Protein AF-A0A060W303-F1 (afdb_monomer)

Sequence (217 aa):
MEYPEVENLHDFYTTEERYVHTQDQRGLYVVYDVALKDLEELEDTLILLGSHYIQRTTDLHSAWAQTDVDRVAVLLDLWTCEAAFLESKVQLLNCYIEAYQHVTGPEERFSLAQVITDIMHRRPRLHLDMGAEYFVQAYRAEMVCMQTHQQLIRAVLDNQIDRQRQYLHQVWRGGQGQEATPCDYGLPPNYVAKHLVSLGGGRQVVVLPMNYRLITV

pLDDT: mean 75.8, std 21.16, range [28.38, 96.12]

Mean predicted aligned error: 13.92 Å

Structure (mmCIF, N/CA/C/O backbone):
data_AF-A0A060W303-F1
#
_entry.id   AF-A0A060W303-F1
#
loop_
_atom_site.group_PDB
_atom_site.id
_atom_site.type_symbol
_atom_site.label_atom_id
_atom_site.label_alt_id
_atom_site.label_comp_id
_atom_site.label_asym_id
_atom_site.label_entity_id
_atom_site.label_seq_id
_atom_site.pdbx_PDB_ins_code
_atom_site.Cartn_x
_atom_site.Cartn_y
_atom_site.Cartn_z
_atom_site.occupancy
_atom_site.B_iso_or_equiv
_atom_site.auth_seq_id
_atom_site.auth_comp_id
_atom_site.auth_asym_id
_atom_site.auth_atom_id
_atom_site.pdbx_PDB_model_num
ATOM 1 N N . MET A 1 1 ? -16.966 35.252 23.939 1.00 42.66 1 MET A N 1
ATOM 2 C CA . MET A 1 1 ? -15.616 34.693 23.740 1.00 42.66 1 MET A CA 1
ATOM 3 C C . MET A 1 1 ? -15.765 33.588 22.718 1.00 42.66 1 MET A C 1
ATOM 5 O O . MET A 1 1 ? -16.004 32.448 23.085 1.00 42.66 1 MET A O 1
ATOM 9 N N . GLU A 1 2 ? -15.771 33.966 21.445 1.00 40.44 2 GLU A N 1
ATOM 10 C CA . GLU A 1 2 ? -15.567 33.021 20.349 1.00 40.44 2 GLU A CA 1
ATOM 11 C C . GLU A 1 2 ? -14.049 32.902 20.223 1.00 40.44 2 GLU A C 1
ATOM 13 O O . GLU A 1 2 ? -13.369 33.925 20.183 1.00 40.44 2 GLU A O 1
ATOM 18 N N . TYR A 1 3 ? -13.514 31.688 20.319 1.00 42.28 3 TYR A N 1
ATOM 19 C CA . TYR A 1 3 ? -12.079 31.431 20.248 1.00 42.28 3 TYR A CA 1
ATOM 20 C C . TYR A 1 3 ? -11.712 31.211 18.771 1.00 42.28 3 TYR A C 1
ATOM 22 O O . TYR A 1 3 ? -11.949 30.111 18.276 1.00 42.28 3 TYR A O 1
ATOM 30 N N . PRO A 1 4 ? -11.151 32.201 18.048 1.00 48.84 4 PRO A N 1
ATOM 31 C CA . PRO A 1 4 ? -10.713 32.008 16.659 1.00 48.84 4 PRO A CA 1
ATOM 32 C C . PRO A 1 4 ? -9.524 31.038 16.539 1.00 48.84 4 PRO A C 1
ATOM 34 O O . PRO A 1 4 ? -9.180 30.607 15.451 1.00 48.84 4 PRO A O 1
ATOM 37 N N . GLU A 1 5 ? -8.899 30.665 17.658 1.00 44.91 5 GLU A N 1
ATOM 38 C CA . GLU A 1 5 ? -7.779 29.716 17.709 1.00 44.91 5 GLU A CA 1
ATOM 39 C C . GLU A 1 5 ? -8.223 28.242 17.672 1.00 44.91 5 GLU A C 1
ATOM 41 O O . GLU A 1 5 ? -7.382 27.348 17.645 1.00 44.91 5 GLU A O 1
ATOM 46 N N . VAL A 1 6 ? -9.536 27.976 17.653 1.00 47.44 6 VAL A N 1
ATOM 47 C CA . VAL A 1 6 ? -10.104 26.635 17.426 1.00 47.44 6 VAL A CA 1
ATOM 48 C C . VAL A 1 6 ? -10.863 26.619 16.095 1.00 47.44 6 VAL A C 1
ATOM 50 O O . VAL A 1 6 ? -11.951 26.058 15.977 1.00 47.44 6 VAL A O 1
ATOM 53 N N . GLU A 1 7 ? -10.308 27.271 15.072 1.00 48.50 7 GLU A N 1
ATOM 54 C CA . GLU A 1 7 ? -10.623 26.882 13.701 1.00 48.50 7 GLU A CA 1
ATOM 55 C C . GLU A 1 7 ? -10.101 25.457 13.503 1.00 48.50 7 GLU A C 1
ATOM 57 O O . GLU A 1 7 ? -9.004 25.101 13.932 1.00 48.50 7 GLU A O 1
ATOM 62 N N . ASN A 1 8 ? -10.952 24.599 12.954 1.00 52.25 8 ASN A N 1
ATOM 63 C CA . ASN A 1 8 ? -10.674 23.187 12.765 1.00 52.25 8 ASN A CA 1
ATOM 64 C C . ASN A 1 8 ? -9.495 23.036 11.785 1.00 52.25 8 ASN A C 1
ATOM 66 O O . ASN A 1 8 ? -9.704 22.974 10.580 1.00 52.25 8 ASN A O 1
ATOM 70 N N . LEU A 1 9 ? -8.267 22.978 12.313 1.00 58.84 9 LEU A N 1
ATOM 71 C CA . LEU A 1 9 ? -6.992 22.753 11.605 1.00 58.84 9 LEU A CA 1
ATOM 72 C C . LEU A 1 9 ? -6.885 21.338 11.003 1.00 58.84 9 LEU A C 1
ATOM 74 O O . LEU A 1 9 ? -5.789 20.837 10.756 1.00 58.84 9 LEU A O 1
ATOM 78 N N . HIS A 1 10 ? -8.002 20.630 10.875 1.00 67.94 10 HIS A N 1
ATOM 79 C CA . HIS A 1 10 ? -8.022 19.268 10.381 1.00 67.94 10 HIS A CA 1
ATOM 80 C C . HIS A 1 10 ? -8.259 19.269 8.882 1.00 67.94 10 HIS A C 1
ATOM 82 O O . HIS A 1 10 ? -9.287 19.742 8.400 1.00 67.94 10 HIS A O 1
ATOM 88 N N . ASP A 1 11 ? -7.304 18.681 8.174 1.00 79.88 11 ASP A N 1
ATOM 89 C CA . ASP A 1 11 ? -7.438 18.377 6.763 1.00 79.88 11 ASP A CA 1
ATOM 90 C C . ASP A 1 11 ? -8.614 17.417 6.546 1.00 79.88 11 ASP A C 1
ATOM 92 O O . ASP A 1 11 ? -8.844 16.470 7.311 1.00 79.88 11 ASP A O 1
ATOM 96 N N . PHE A 1 12 ? -9.368 17.665 5.482 1.00 82.88 12 PHE A N 1
ATOM 97 C CA . PHE A 1 12 ? -10.488 16.835 5.075 1.00 82.88 12 PHE A CA 1
ATOM 98 C C . PHE A 1 12 ? -10.031 15.819 4.036 1.00 82.88 12 PHE A C 1
ATOM 100 O O . PHE A 1 12 ? -9.324 16.148 3.088 1.00 82.88 12 PHE A O 1
ATOM 107 N N . TYR A 1 13 ? -10.492 14.580 4.177 1.00 83.06 13 TYR A N 1
ATOM 108 C CA . TYR A 1 13 ? -10.205 13.516 3.224 1.00 83.06 13 TYR A CA 1
ATOM 109 C C . TYR A 1 13 ? -11.468 13.193 2.441 1.00 83.06 13 TYR A C 1
ATOM 111 O O . TYR A 1 13 ? -12.514 12.881 3.016 1.00 83.06 13 TYR A O 1
ATOM 119 N N . THR A 1 14 ? -11.365 13.257 1.121 1.00 83.88 14 THR A N 1
ATOM 120 C CA . THR A 1 14 ? -12.420 12.826 0.201 1.00 83.88 14 THR A CA 1
ATOM 121 C C . THR A 1 14 ? -11.920 11.628 -0.586 1.00 83.88 14 THR A C 1
ATOM 123 O O . THR A 1 14 ? -10.751 11.560 -0.956 1.00 83.88 14 THR A O 1
ATOM 126 N N . THR A 1 15 ? -12.784 10.638 -0.779 1.00 81.69 15 THR A N 1
ATOM 127 C CA . THR A 1 15 ? -12.434 9.416 -1.504 1.00 81.69 15 THR A CA 1
ATOM 128 C C . THR A 1 15 ? -13.194 9.409 -2.820 1.00 81.69 15 THR A C 1
ATOM 130 O O . THR A 1 15 ? -14.421 9.292 -2.822 1.00 81.69 15 THR A O 1
ATOM 133 N N . GLU A 1 16 ? -12.475 9.547 -3.930 1.00 81.38 16 GLU A N 1
ATOM 134 C CA . GLU A 1 16 ? -13.024 9.382 -5.276 1.00 81.38 16 GLU A CA 1
ATOM 135 C C . GLU A 1 16 ? -12.531 8.045 -5.833 1.00 81.38 16 GLU A C 1
ATOM 137 O O . GLU A 1 16 ? -11.343 7.849 -6.081 1.00 81.38 16 GLU A O 1
ATOM 142 N N . GLU A 1 17 ? -13.455 7.091 -5.978 1.00 78.88 17 GLU A N 1
ATOM 143 C CA . GLU A 1 17 ? -13.181 5.702 -6.375 1.00 78.88 17 GLU A CA 1
ATOM 144 C C . GLU A 1 17 ? -12.129 5.002 -5.493 1.00 78.88 17 GLU A C 1
ATOM 146 O O . GLU A 1 17 ? -12.478 4.401 -4.476 1.00 78.88 17 GLU A O 1
ATOM 151 N N . ARG A 1 18 ? -10.853 5.054 -5.900 1.00 71.75 18 ARG A N 1
ATOM 152 C CA . ARG A 1 18 ? -9.693 4.473 -5.202 1.00 71.75 18 ARG A CA 1
ATOM 153 C C . ARG A 1 18 ? -8.698 5.519 -4.697 1.00 71.75 18 ARG A C 1
ATOM 155 O O . ARG A 1 18 ? -7.762 5.156 -3.989 1.00 71.75 18 ARG A O 1
ATOM 162 N N . TYR A 1 19 ? -8.876 6.786 -5.055 1.00 77.31 19 TYR A N 1
ATOM 163 C CA . TYR A 1 19 ? -7.942 7.853 -4.725 1.00 77.31 19 TYR A CA 1
ATOM 164 C C . TYR A 1 19 ? -8.431 8.637 -3.513 1.00 77.31 19 TYR A C 1
ATOM 166 O O . TYR A 1 19 ? -9.616 8.946 -3.376 1.00 77.31 19 TYR A O 1
ATOM 174 N N . VAL A 1 20 ? -7.499 8.943 -2.613 1.00 83.88 20 VAL A N 1
ATOM 175 C CA . VAL A 1 20 ? -7.749 9.800 -1.456 1.00 83.88 20 VAL A CA 1
ATOM 176 C C . VAL A 1 20 ? -7.226 11.185 -1.788 1.00 83.88 20 VAL A C 1
ATOM 178 O O . VAL A 1 20 ? -6.040 11.358 -2.063 1.00 83.88 20 VAL A O 1
ATOM 181 N N . HIS A 1 21 ? -8.116 12.166 -1.751 1.00 86.94 21 HIS A N 1
ATOM 182 C CA . HIS A 1 21 ? -7.773 13.564 -1.915 1.00 86.94 21 HIS A CA 1
ATOM 183 C C . HIS A 1 21 ? -7.815 14.269 -0.567 1.00 86.94 21 HIS A C 1
ATOM 185 O O . HIS A 1 21 ? -8.847 14.273 0.112 1.00 86.94 21 HIS A O 1
ATOM 191 N N . THR A 1 22 ? -6.696 14.891 -0.214 1.00 87.62 22 THR A N 1
ATOM 192 C CA . THR A 1 22 ? -6.581 15.746 0.963 1.00 87.62 22 THR A CA 1
ATOM 193 C C . THR A 1 22 ? -6.967 17.171 0.588 1.00 87.62 22 THR A C 1
ATOM 195 O O . THR A 1 22 ? -6.475 17.722 -0.401 1.00 87.62 22 THR A O 1
ATOM 198 N N . GLN A 1 23 ? -7.862 17.758 1.371 1.00 89.56 23 GLN A N 1
ATOM 199 C CA . GLN A 1 23 ? -8.311 19.132 1.239 1.00 89.56 23 GLN A CA 1
ATOM 200 C C . GLN A 1 23 ? -7.965 19.914 2.504 1.00 89.56 23 GLN A C 1
ATOM 202 O O . GLN A 1 23 ? -8.238 19.460 3.612 1.00 89.56 23 GLN A O 1
ATOM 207 N N . ASP A 1 24 ? -7.416 21.111 2.325 1.00 84.38 24 ASP A N 1
ATOM 208 C CA . ASP A 1 24 ? -7.248 22.081 3.408 1.00 84.38 24 ASP A CA 1
ATOM 209 C C . ASP A 1 24 ? -8.624 22.557 3.921 1.00 84.38 24 ASP A C 1
ATOM 211 O O . ASP A 1 24 ? -9.655 22.379 3.264 1.00 84.38 24 ASP A O 1
ATOM 215 N N . GLN A 1 25 ? -8.650 23.258 5.052 1.00 81.50 25 GLN A N 1
ATOM 216 C CA . GLN A 1 25 ? -9.842 23.873 5.651 1.00 81.50 25 GLN A CA 1
ATOM 217 C C . GLN A 1 25 ? -10.628 24.787 4.689 1.00 81.50 25 GLN A C 1
ATOM 219 O O . GLN A 1 25 ? -11.816 25.047 4.878 1.00 81.50 25 GLN A O 1
ATOM 224 N N . ARG A 1 26 ? -9.971 25.276 3.630 1.00 82.44 26 ARG A N 1
ATOM 225 C CA . ARG A 1 26 ? -10.563 26.113 2.574 1.00 82.44 26 ARG A CA 1
ATOM 226 C C . ARG A 1 26 ? -11.157 25.310 1.409 1.00 82.44 26 ARG A C 1
ATOM 228 O O . ARG A 1 26 ? -11.647 25.918 0.458 1.00 82.44 26 ARG A O 1
ATOM 235 N N . GLY A 1 27 ? -11.082 23.979 1.451 1.00 81.56 27 GLY A N 1
ATOM 236 C CA . GLY A 1 27 ? -11.526 23.075 0.384 1.00 81.56 27 GLY A CA 1
ATOM 237 C C . GLY A 1 27 ? -10.574 22.997 -0.815 1.00 81.56 27 GLY A C 1
ATOM 238 O O . GLY A 1 27 ? -10.980 22.565 -1.891 1.00 81.56 27 GLY A O 1
ATOM 239 N N . LEU A 1 28 ? -9.323 23.449 -0.668 1.00 84.38 28 LEU A N 1
ATOM 240 C CA . LEU A 1 28 ? -8.301 23.354 -1.714 1.00 84.38 28 LEU A CA 1
ATOM 241 C C . LEU A 1 28 ? -7.578 22.014 -1.617 1.00 84.38 28 LEU A C 1
ATOM 243 O O . LEU A 1 28 ? -7.200 21.613 -0.523 1.00 84.38 28 LEU A O 1
ATOM 247 N N . TYR A 1 29 ? -7.334 21.362 -2.754 1.00 88.44 29 TYR A N 1
ATOM 248 C CA . TYR A 1 29 ? -6.539 20.137 -2.798 1.00 88.44 29 TYR A CA 1
ATOM 249 C C . TYR A 1 29 ? -5.071 20.425 -2.480 1.00 88.44 29 TYR A C 1
ATOM 251 O O . TYR A 1 29 ? -4.451 21.275 -3.125 1.00 88.44 29 TYR A O 1
ATOM 259 N N . VAL A 1 30 ? -4.523 19.704 -1.503 1.00 89.00 30 VAL A N 1
ATOM 260 C CA . VAL A 1 30 ? -3.136 19.851 -1.048 1.00 89.00 30 VAL A CA 1
ATOM 261 C C . VAL A 1 30 ? -2.433 18.499 -1.106 1.00 89.00 30 VAL A C 1
ATOM 263 O O . VAL A 1 30 ? -3.012 17.461 -0.794 1.00 89.00 30 VAL A O 1
ATOM 266 N N . VAL A 1 31 ? -1.164 18.525 -1.505 1.00 89.38 31 VAL A N 1
ATOM 267 C CA . VAL A 1 31 ? -0.240 17.393 -1.406 1.00 89.38 31 VAL A CA 1
ATOM 268 C C . VAL A 1 31 ? 0.891 17.815 -0.477 1.00 89.38 31 VAL A C 1
ATOM 270 O O . VAL A 1 31 ? 1.415 18.921 -0.609 1.00 89.38 31 VAL A O 1
ATOM 273 N N . TYR A 1 32 ? 1.255 16.950 0.468 1.00 89.88 32 TYR A N 1
ATOM 274 C CA . TYR A 1 32 ? 2.343 17.229 1.400 1.00 89.88 32 TYR A CA 1
ATOM 275 C C . TYR A 1 32 ? 3.697 17.207 0.687 1.00 89.88 32 TYR A C 1
ATOM 277 O O . TYR A 1 32 ? 3.962 16.337 -0.142 1.00 89.88 32 TYR A O 1
ATOM 285 N N . ASP A 1 33 ? 4.586 18.125 1.059 1.00 93.44 33 ASP A N 1
ATOM 286 C CA . ASP A 1 33 ? 5.950 18.188 0.528 1.00 93.44 33 ASP A CA 1
ATOM 287 C C . ASP A 1 33 ? 6.749 16.915 0.846 1.00 93.44 33 ASP A C 1
ATOM 289 O O . ASP A 1 33 ? 7.540 16.461 0.025 1.00 93.44 33 ASP A O 1
ATOM 293 N N . VAL A 1 34 ? 6.500 16.304 2.008 1.00 91.69 34 VAL A N 1
ATOM 294 C CA . VAL A 1 34 ? 7.081 15.008 2.392 1.00 91.69 34 VAL A CA 1
ATOM 295 C C . VAL A 1 34 ? 6.672 13.903 1.416 1.00 91.69 34 VAL A C 1
ATOM 297 O O . VAL A 1 34 ? 7.517 13.118 1.012 1.00 91.69 34 VAL A O 1
ATOM 300 N N . ALA A 1 35 ? 5.415 13.882 0.961 1.00 91.00 35 ALA A N 1
ATOM 301 C CA . ALA A 1 35 ? 4.954 12.878 0.002 1.00 91.00 35 ALA A CA 1
ATOM 302 C C . ALA A 1 35 ? 5.631 13.031 -1.372 1.00 91.00 35 ALA A C 1
ATOM 304 O O . ALA A 1 35 ? 5.856 12.037 -2.058 1.00 91.00 35 ALA A O 1
ATOM 305 N N . LEU A 1 36 ? 5.974 14.264 -1.764 1.00 93.50 36 LEU A N 1
ATOM 306 C CA . LEU A 1 36 ? 6.742 14.519 -2.984 1.00 93.50 36 LEU A CA 1
ATOM 307 C C . LEU A 1 36 ? 8.194 14.048 -2.840 1.00 93.50 36 LEU A C 1
ATOM 309 O O . LEU A 1 36 ? 8.697 13.382 -3.737 1.00 93.50 36 LEU A O 1
ATOM 313 N N . LYS A 1 37 ? 8.835 14.312 -1.695 1.00 95.50 37 LYS A N 1
ATOM 314 C CA . LYS A 1 37 ? 10.196 13.824 -1.405 1.00 95.50 37 LYS A CA 1
ATOM 315 C C . LYS A 1 37 ? 10.261 12.295 -1.392 1.00 95.50 37 LYS A C 1
ATOM 317 O O . LYS A 1 37 ? 11.142 11.717 -2.014 1.00 95.50 37 LYS A O 1
ATOM 322 N N . ASP A 1 38 ? 9.291 11.642 -0.755 1.00 92.38 38 ASP A N 1
ATOM 323 C CA . ASP A 1 38 ? 9.205 10.177 -0.724 1.00 92.38 38 ASP A CA 1
ATOM 324 C C . ASP A 1 38 ? 9.035 9.576 -2.132 1.00 92.38 38 ASP A C 1
ATOM 326 O O . ASP A 1 38 ? 9.507 8.467 -2.394 1.00 92.38 38 ASP A O 1
ATOM 330 N N . LEU A 1 39 ? 8.349 10.289 -3.036 1.00 93.94 39 LEU A N 1
ATOM 331 C CA . LEU A 1 39 ? 8.198 9.886 -4.434 1.00 93.94 39 LEU A CA 1
ATOM 332 C C . LEU A 1 39 ? 9.509 10.043 -5.214 1.00 93.94 39 LEU A C 1
ATOM 334 O O . LEU A 1 39 ? 9.855 9.138 -5.970 1.00 93.94 39 LEU A O 1
ATOM 338 N N . GLU A 1 40 ? 10.241 11.140 -5.008 1.00 95.94 40 GLU A N 1
ATOM 339 C CA . GLU A 1 40 ? 11.562 11.367 -5.615 1.00 95.94 40 GLU A CA 1
ATOM 340 C C . GLU A 1 40 ? 12.568 10.284 -5.179 1.00 95.94 40 GLU A C 1
ATOM 342 O O . GLU A 1 40 ? 13.214 9.655 -6.017 1.00 95.94 40 GLU A O 1
ATOM 347 N N . GLU A 1 41 ? 12.637 9.971 -3.880 1.00 94.75 41 GLU A N 1
ATOM 348 C CA . GLU A 1 41 ? 13.505 8.899 -3.363 1.00 94.75 41 GLU A CA 1
ATOM 349 C C . GLU A 1 41 ? 13.141 7.517 -3.937 1.00 94.75 41 GLU A C 1
ATOM 351 O O . GLU A 1 41 ? 14.009 6.671 -4.204 1.00 94.75 41 GLU A O 1
ATOM 356 N N . LEU A 1 42 ? 11.842 7.265 -4.123 1.00 93.12 42 LEU A N 1
ATOM 357 C CA . LEU A 1 42 ? 11.352 6.034 -4.732 1.00 93.12 42 LEU A CA 1
ATOM 358 C C . LEU A 1 42 ? 11.731 5.955 -6.214 1.00 93.12 42 LEU A C 1
ATOM 360 O O . LEU A 1 42 ? 12.174 4.896 -6.662 1.00 93.12 42 LEU A O 1
ATOM 364 N N . GLU A 1 43 ? 11.590 7.050 -6.958 1.00 95.25 43 GLU A N 1
ATOM 365 C CA . GLU A 1 43 ? 11.978 7.132 -8.366 1.00 95.25 43 GLU A CA 1
ATOM 366 C C . GLU A 1 43 ? 13.465 6.803 -8.548 1.00 95.25 43 GLU A C 1
ATOM 368 O O . GLU A 1 43 ? 13.797 5.905 -9.330 1.00 95.25 43 GLU A O 1
ATOM 373 N N . ASP A 1 44 ? 14.347 7.428 -7.764 1.00 94.94 44 ASP A N 1
ATOM 374 C CA . ASP A 1 44 ? 15.790 7.160 -7.798 1.00 94.94 44 ASP A CA 1
ATOM 375 C C . ASP A 1 44 ? 16.097 5.676 -7.543 1.00 94.94 44 ASP A C 1
ATOM 377 O O . ASP A 1 44 ? 16.898 5.044 -8.245 1.00 94.94 44 ASP A O 1
ATOM 381 N N . THR A 1 45 ? 15.407 5.082 -6.568 1.00 92.06 45 THR A N 1
ATOM 382 C CA . THR A 1 45 ? 15.565 3.663 -6.228 1.00 92.06 45 THR A CA 1
ATOM 383 C C . THR A 1 45 ? 15.114 2.751 -7.374 1.00 92.06 45 THR A C 1
ATOM 385 O O . THR A 1 45 ? 15.814 1.790 -7.718 1.00 92.06 45 THR A O 1
ATOM 388 N N . LEU A 1 46 ? 13.969 3.044 -7.998 1.00 92.19 46 LEU A N 1
ATOM 389 C CA . LEU A 1 46 ? 13.439 2.264 -9.121 1.00 92.19 46 LEU A CA 1
ATOM 390 C C . LEU A 1 46 ? 14.310 2.399 -10.375 1.00 92.19 46 LEU A C 1
ATOM 392 O O . LEU A 1 46 ? 14.500 1.411 -11.087 1.00 92.19 46 LEU A O 1
ATOM 396 N N . ILE A 1 47 ? 14.892 3.572 -10.632 1.00 93.12 47 ILE A N 1
ATOM 397 C CA . ILE A 1 47 ? 15.817 3.786 -11.755 1.00 93.12 47 ILE A CA 1
ATOM 398 C C . ILE A 1 47 ? 17.091 2.954 -11.576 1.00 93.12 47 ILE A C 1
ATOM 400 O O . ILE A 1 47 ? 17.542 2.299 -12.525 1.00 93.12 47 ILE A O 1
ATOM 404 N N . LEU A 1 48 ? 17.663 2.937 -10.368 1.00 92.06 48 LEU A N 1
ATOM 405 C CA . LEU A 1 48 ? 18.833 2.109 -10.055 1.00 92.06 48 LEU A CA 1
ATOM 406 C C . LEU A 1 48 ? 18.528 0.621 -10.241 1.00 92.06 48 LEU A C 1
ATOM 408 O O . LEU A 1 48 ? 19.302 -0.111 -10.865 1.00 92.06 48 LEU A O 1
ATOM 412 N N . LEU A 1 49 ? 17.368 0.185 -9.756 1.00 90.38 49 LEU A N 1
ATOM 413 C CA . LEU A 1 49 ? 16.901 -1.186 -9.899 1.00 90.38 49 LEU A CA 1
ATOM 414 C C . LEU A 1 49 ? 16.701 -1.565 -11.374 1.00 90.38 49 LEU A C 1
ATOM 416 O O . LEU A 1 49 ? 17.215 -2.589 -11.827 1.00 90.38 49 LEU A O 1
ATOM 420 N N . GLY A 1 50 ? 16.004 -0.724 -12.140 1.00 90.06 50 GLY A N 1
ATOM 421 C CA . GLY A 1 50 ? 15.788 -0.915 -13.572 1.00 90.06 50 GLY A CA 1
ATOM 422 C C . GLY A 1 50 ? 17.105 -1.004 -14.336 1.00 90.06 50 GLY A C 1
ATOM 423 O O . GLY A 1 50 ? 17.291 -1.925 -15.131 1.00 90.06 50 GLY A O 1
ATOM 424 N N . SER A 1 51 ? 18.057 -0.122 -14.027 1.00 90.06 51 SER A N 1
ATOM 425 C CA . SER A 1 51 ? 19.400 -0.131 -14.620 1.00 90.06 51 SER A CA 1
ATOM 426 C C . SER A 1 51 ? 20.141 -1.438 -14.334 1.00 90.06 51 SER A C 1
ATOM 428 O O . SER A 1 51 ? 20.694 -2.040 -15.255 1.00 90.06 51 SER A O 1
ATOM 430 N N . HIS A 1 52 ? 20.088 -1.928 -13.092 1.00 88.88 52 HIS A N 1
ATOM 431 C CA . HIS A 1 52 ? 20.685 -3.208 -12.710 1.00 88.88 52 HIS A CA 1
ATOM 432 C C . HIS A 1 52 ? 20.085 -4.385 -13.496 1.00 88.88 52 HIS A C 1
ATOM 434 O O . HIS A 1 52 ? 20.820 -5.220 -14.024 1.00 88.88 52 HIS A O 1
ATOM 440 N N . TYR A 1 53 ? 18.755 -4.453 -13.623 1.00 85.38 53 TYR A N 1
ATOM 441 C CA . TYR A 1 53 ? 18.104 -5.535 -14.370 1.00 85.38 53 TYR A CA 1
ATOM 442 C C . TYR A 1 53 ? 18.337 -5.444 -15.879 1.00 85.38 53 TYR A C 1
ATOM 444 O O . TYR A 1 53 ? 18.528 -6.481 -16.518 1.00 85.38 53 TYR A O 1
ATOM 452 N N . ILE A 1 54 ? 18.370 -4.237 -16.450 1.00 87.06 54 ILE A N 1
ATOM 453 C CA . ILE A 1 54 ? 18.728 -4.035 -17.859 1.00 87.06 54 ILE A CA 1
ATOM 454 C C . ILE A 1 54 ? 20.161 -4.515 -18.094 1.00 87.06 54 ILE A C 1
ATOM 456 O O . ILE A 1 54 ? 20.372 -5.330 -18.989 1.00 87.06 54 ILE A O 1
ATOM 460 N N . GLN A 1 55 ? 21.114 -4.093 -17.257 1.00 86.19 55 GLN A N 1
ATOM 461 C CA . GLN A 1 55 ? 22.519 -4.487 -17.375 1.00 86.19 55 GLN A CA 1
ATOM 462 C C . GLN A 1 55 ? 22.702 -6.005 -17.239 1.00 86.19 55 GLN A C 1
ATOM 464 O O . GLN A 1 55 ? 23.332 -6.638 -18.086 1.00 86.19 55 GLN A O 1
ATOM 469 N N . ARG A 1 56 ? 22.070 -6.618 -16.233 1.00 82.62 56 ARG A N 1
ATOM 470 C CA . ARG A 1 56 ? 22.080 -8.077 -16.047 1.00 82.62 56 ARG A CA 1
ATOM 471 C C . ARG A 1 56 ? 21.529 -8.809 -17.269 1.00 82.62 56 ARG A C 1
ATOM 473 O O . ARG A 1 56 ? 22.069 -9.834 -17.681 1.00 82.62 56 ARG A O 1
ATOM 480 N N . THR A 1 57 ? 20.452 -8.287 -17.852 1.00 77.25 57 THR A N 1
ATOM 481 C CA . THR A 1 57 ? 19.839 -8.872 -19.047 1.00 77.25 57 THR A CA 1
ATOM 482 C C . THR A 1 57 ? 20.777 -8.731 -20.241 1.00 77.25 57 THR A C 1
ATOM 484 O O . THR A 1 57 ? 21.006 -9.716 -20.938 1.00 77.25 57 THR A O 1
ATOM 487 N N . THR A 1 58 ? 21.393 -7.566 -20.448 1.00 77.62 58 THR A N 1
ATOM 488 C CA . THR A 1 58 ? 22.366 -7.380 -21.532 1.00 77.62 58 THR A CA 1
ATOM 489 C C . THR A 1 58 ? 23.597 -8.269 -21.373 1.00 77.62 58 THR A C 1
ATOM 491 O O . THR A 1 58 ? 24.047 -8.826 -22.370 1.00 77.62 58 THR A O 1
ATOM 494 N N . ASP A 1 59 ? 24.100 -8.477 -20.153 1.00 73.94 59 ASP A N 1
ATOM 495 C CA . ASP A 1 59 ? 25.263 -9.337 -19.898 1.00 73.94 59 ASP A CA 1
ATOM 496 C C . ASP A 1 59 ? 24.956 -10.802 -20.248 1.00 73.94 59 ASP A C 1
ATOM 498 O O . ASP A 1 59 ? 25.728 -11.442 -20.966 1.00 73.94 59 ASP A O 1
ATOM 502 N N . LEU A 1 60 ? 23.787 -11.311 -19.840 1.00 69.25 60 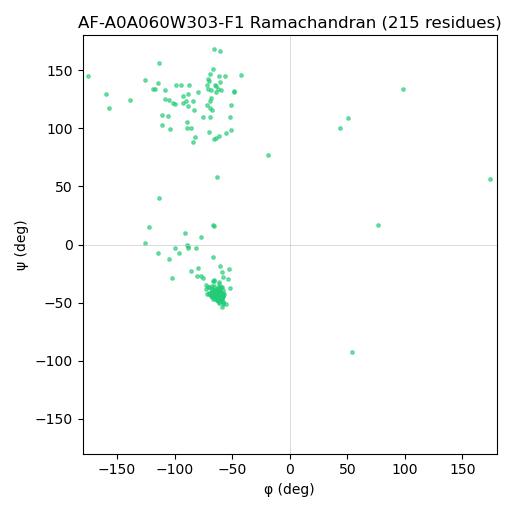LEU A N 1
ATOM 503 C CA . LEU A 1 60 ? 23.317 -12.653 -20.210 1.00 69.25 60 LEU A CA 1
ATOM 504 C C . LEU A 1 60 ? 23.114 -12.806 -21.727 1.00 69.25 60 LEU A C 1
ATOM 506 O O . LEU A 1 60 ? 23.506 -13.820 -22.301 1.00 69.25 60 LEU A O 1
ATOM 510 N N . HIS A 1 61 ? 22.538 -11.800 -22.391 1.00 64.50 61 HIS A N 1
ATOM 511 C CA . HIS A 1 61 ? 22.272 -11.853 -23.834 1.00 64.50 61 HIS A CA 1
ATOM 512 C C . HIS A 1 61 ? 23.531 -11.623 -24.679 1.00 64.50 61 HIS A C 1
ATOM 514 O O . HIS A 1 61 ? 23.646 -12.185 -25.766 1.00 64.50 61 HIS A O 1
ATOM 520 N N . SER A 1 62 ? 24.529 -10.890 -24.176 1.00 59.38 62 SER A N 1
ATOM 521 C CA . SER A 1 62 ? 25.837 -10.761 -24.836 1.00 59.38 62 SER A CA 1
ATOM 522 C C . SER A 1 62 ? 26.514 -12.123 -25.049 1.00 59.38 62 SER A C 1
ATOM 524 O O . SER A 1 62 ? 27.225 -12.306 -26.037 1.00 59.38 62 SER A O 1
ATOM 526 N N . ALA A 1 63 ? 26.222 -13.106 -24.187 1.00 60.78 63 ALA A N 1
ATOM 527 C CA . ALA A 1 63 ? 26.690 -14.478 -24.335 1.00 60.78 63 ALA A CA 1
ATOM 528 C C . ALA A 1 63 ? 25.933 -15.270 -25.422 1.00 60.78 63 ALA A C 1
ATOM 530 O O . ALA A 1 63 ? 26.515 -16.180 -26.012 1.00 60.78 63 ALA A O 1
ATOM 531 N N . TRP A 1 64 ? 24.661 -14.945 -25.701 1.00 54.44 64 TRP A N 1
ATOM 532 C CA . TRP A 1 64 ? 23.743 -15.754 -26.529 1.00 54.44 64 TRP A CA 1
ATOM 533 C C . TRP A 1 64 ? 23.151 -15.037 -27.763 1.00 54.44 64 TRP A C 1
ATOM 535 O O . TRP A 1 64 ? 22.259 -15.590 -28.399 1.00 54.44 64 TRP A O 1
ATOM 545 N N . ALA A 1 65 ? 23.736 -13.898 -28.162 1.00 53.34 65 ALA A N 1
ATOM 546 C CA . ALA A 1 65 ? 23.367 -12.978 -29.254 1.00 53.34 65 ALA A CA 1
ATOM 547 C C . ALA A 1 65 ? 22.560 -11.746 -28.798 1.00 53.34 65 ALA A C 1
ATOM 549 O O . ALA A 1 65 ? 21.598 -11.840 -28.041 1.00 53.34 65 ALA A O 1
ATOM 550 N N . GLN A 1 66 ? 22.977 -10.572 -29.293 1.00 56.69 66 GLN A N 1
ATOM 551 C CA . GLN A 1 66 ? 22.420 -9.251 -28.980 1.00 56.69 66 GLN A CA 1
ATOM 552 C C . GLN A 1 66 ? 20.945 -9.135 -29.394 1.00 56.69 66 GLN A C 1
ATOM 554 O O . GLN A 1 66 ? 20.631 -8.743 -30.516 1.00 56.69 66 GLN A O 1
ATOM 559 N N . THR A 1 67 ? 20.032 -9.416 -28.473 1.00 60.69 67 THR A N 1
ATOM 560 C CA . THR A 1 67 ? 18.676 -8.860 -28.507 1.00 60.69 67 THR A CA 1
ATOM 561 C C . THR A 1 67 ? 18.655 -7.590 -27.669 1.00 60.69 67 THR A C 1
ATOM 563 O O . THR A 1 67 ? 19.110 -7.595 -26.525 1.00 60.69 67 THR A O 1
ATOM 566 N N . ASP A 1 68 ? 18.158 -6.500 -28.249 1.00 72.00 68 ASP A N 1
ATOM 567 C CA . ASP A 1 68 ? 17.976 -5.241 -27.530 1.00 72.00 68 ASP A CA 1
ATOM 568 C C . ASP A 1 68 ? 16.920 -5.419 -26.426 1.00 72.00 68 ASP A C 1
ATOM 570 O O . ASP A 1 68 ? 15.901 -6.084 -26.631 1.00 72.00 68 ASP A O 1
ATOM 574 N N . VAL A 1 69 ? 17.186 -4.872 -25.241 1.00 79.81 69 VAL A N 1
ATOM 575 C CA . VAL A 1 69 ? 16.288 -4.979 -24.083 1.00 79.81 69 VAL A CA 1
ATOM 576 C C . VAL A 1 69 ? 15.334 -3.794 -24.113 1.00 79.81 69 VAL A C 1
ATOM 578 O O . VAL A 1 69 ? 15.778 -2.646 -24.080 1.00 79.81 69 VAL A O 1
ATOM 581 N N . ASP A 1 70 ? 14.027 -4.058 -24.119 1.00 87.88 70 ASP A N 1
ATOM 582 C CA . ASP A 1 70 ? 13.016 -3.003 -24.049 1.00 87.88 70 ASP A CA 1
ATOM 583 C C . ASP A 1 70 ? 13.011 -2.350 -22.659 1.00 87.88 70 ASP A C 1
ATOM 585 O O . ASP A 1 70 ? 12.409 -2.830 -21.697 1.00 87.88 70 ASP A O 1
ATOM 589 N N . ARG A 1 71 ? 13.712 -1.223 -22.558 1.00 89.38 71 ARG A N 1
ATOM 590 C CA . ARG A 1 71 ? 13.857 -0.457 -21.315 1.00 89.38 71 ARG A CA 1
ATOM 591 C C . ARG A 1 71 ? 12.533 0.144 -20.853 1.00 89.38 71 ARG A C 1
ATOM 593 O O . ARG A 1 71 ? 12.331 0.293 -19.651 1.00 89.38 71 ARG A O 1
ATOM 600 N N . VAL A 1 72 ? 11.646 0.490 -21.789 1.00 89.69 72 VAL A N 1
ATOM 601 C CA . VAL A 1 72 ? 10.339 1.076 -21.469 1.00 89.69 72 VAL A CA 1
ATOM 602 C C . VAL A 1 72 ? 9.453 0.016 -20.831 1.00 89.69 72 VAL A C 1
ATOM 604 O O . VAL A 1 72 ? 8.815 0.300 -19.820 1.00 89.69 72 VAL A O 1
ATOM 607 N N . ALA A 1 73 ? 9.479 -1.214 -21.352 1.00 90.75 73 ALA A N 1
ATOM 608 C CA . ALA A 1 73 ? 8.769 -2.337 -20.748 1.00 90.75 73 ALA A CA 1
ATOM 609 C C . ALA A 1 73 ? 9.261 -2.632 -19.320 1.00 90.75 73 ALA A C 1
ATOM 611 O O . ALA A 1 73 ? 8.446 -2.752 -18.411 1.00 90.75 73 ALA A O 1
ATOM 612 N N . VAL A 1 74 ? 10.582 -2.657 -19.092 1.00 91.06 74 VAL A N 1
ATOM 613 C CA . VAL A 1 74 ? 11.148 -2.885 -17.746 1.00 91.06 74 VAL A CA 1
ATOM 614 C C . VAL A 1 74 ? 10.702 -1.807 -16.753 1.00 91.06 74 VAL A C 1
ATOM 616 O O . VAL A 1 74 ? 10.313 -2.123 -15.630 1.00 91.06 74 VAL A O 1
ATOM 619 N N . LEU A 1 75 ? 10.747 -0.533 -17.154 1.00 92.12 75 LEU A N 1
ATOM 620 C CA . LEU A 1 75 ? 10.300 0.573 -16.303 1.00 92.12 75 LEU A CA 1
ATOM 621 C C . LEU A 1 75 ? 8.792 0.512 -16.034 1.00 92.12 75 LEU A C 1
ATOM 623 O O . LEU A 1 75 ? 8.365 0.744 -14.904 1.0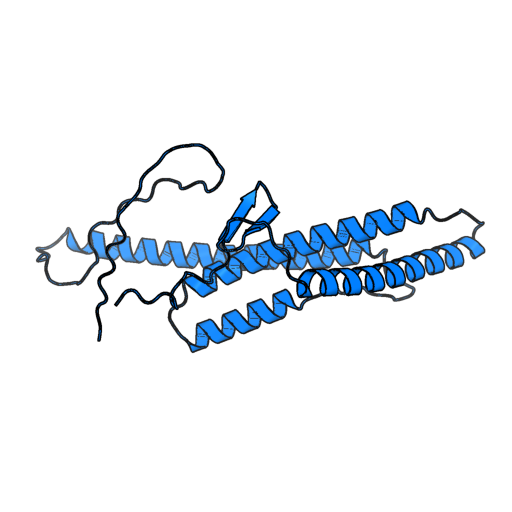0 92.12 75 LEU A O 1
ATOM 627 N N . LEU A 1 76 ? 7.988 0.179 -17.045 1.00 93.44 76 LEU A N 1
ATOM 628 C CA . LEU A 1 76 ? 6.545 0.020 -16.889 1.00 93.44 76 LEU A CA 1
ATOM 629 C C . LEU A 1 76 ? 6.209 -1.107 -15.905 1.00 93.44 76 LEU A C 1
ATOM 631 O O . LEU A 1 76 ? 5.360 -0.917 -15.032 1.00 93.44 76 LEU A O 1
ATOM 635 N N . ASP A 1 77 ? 6.889 -2.247 -16.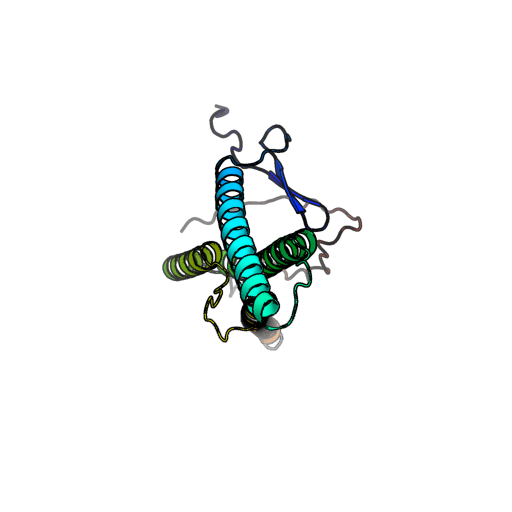011 1.00 93.25 77 ASP A N 1
ATOM 636 C CA . ASP A 1 77 ? 6.715 -3.376 -15.097 1.00 93.25 77 ASP A CA 1
ATOM 637 C C . ASP A 1 77 ? 7.076 -2.988 -13.657 1.00 93.25 77 ASP A C 1
ATOM 639 O O . ASP A 1 77 ? 6.332 -3.315 -12.732 1.00 93.25 77 ASP A O 1
ATOM 643 N N . LEU A 1 78 ? 8.170 -2.240 -13.460 1.00 93.50 78 LEU A N 1
ATOM 644 C CA . LEU A 1 78 ? 8.576 -1.735 -12.144 1.00 93.50 78 LEU A CA 1
ATOM 645 C C . LEU A 1 78 ? 7.505 -0.847 -11.509 1.00 93.50 78 LEU A C 1
ATOM 647 O O . LEU A 1 78 ? 7.062 -1.127 -10.395 1.00 93.50 78 LEU A O 1
ATOM 651 N N . TRP A 1 79 ? 7.050 0.181 -12.227 1.00 95.19 79 TRP A N 1
ATOM 652 C CA . TRP A 1 79 ? 6.017 1.091 -11.726 1.00 95.19 79 TRP A CA 1
ATOM 653 C C . TRP A 1 79 ? 4.689 0.377 -11.473 1.00 95.19 79 TRP A C 1
ATOM 655 O O . TRP A 1 79 ? 4.024 0.641 -10.471 1.00 95.19 79 TRP A O 1
ATOM 665 N N . THR A 1 80 ? 4.317 -0.567 -12.339 1.00 95.00 80 THR A N 1
ATOM 666 C CA . THR A 1 80 ? 3.097 -1.368 -12.170 1.00 95.00 80 THR A CA 1
ATOM 667 C C . THR A 1 80 ? 3.179 -2.243 -10.919 1.00 95.00 80 THR A C 1
ATOM 669 O O . THR A 1 80 ? 2.224 -2.309 -10.141 1.00 95.00 80 THR A O 1
ATOM 672 N N . CYS A 1 81 ? 4.323 -2.895 -10.692 1.00 94.44 81 CYS A N 1
ATOM 673 C CA . CYS A 1 81 ? 4.567 -3.690 -9.492 1.00 94.44 81 CYS A CA 1
ATOM 674 C C . CYS A 1 81 ? 4.557 -2.839 -8.218 1.00 94.44 81 CYS A C 1
ATOM 676 O O . CYS A 1 81 ? 3.930 -3.238 -7.234 1.00 94.44 81 CYS A O 1
ATOM 678 N N . GLU A 1 82 ? 5.203 -1.673 -8.235 1.00 94.50 82 GLU A N 1
ATOM 679 C CA . GLU A 1 82 ? 5.256 -0.777 -7.078 1.00 94.50 82 GLU A CA 1
ATOM 680 C C . GLU A 1 82 ? 3.865 -0.229 -6.728 1.00 94.50 82 GLU A C 1
ATOM 682 O O . GLU A 1 82 ? 3.453 -0.279 -5.568 1.00 94.50 82 GLU A O 1
ATOM 687 N N . ALA A 1 83 ? 3.083 0.196 -7.725 1.00 93.62 83 ALA A N 1
ATOM 688 C CA . ALA A 1 83 ? 1.709 0.649 -7.515 1.00 93.62 83 ALA A CA 1
ATOM 689 C C . ALA A 1 83 ? 0.823 -0.453 -6.900 1.00 93.62 83 ALA A C 1
ATOM 691 O O . ALA A 1 83 ? 0.108 -0.206 -5.925 1.00 93.62 83 ALA A O 1
ATOM 692 N N . ALA A 1 84 ? 0.906 -1.685 -7.415 1.00 93.94 84 ALA A N 1
ATOM 693 C CA . ALA A 1 84 ? 0.146 -2.823 -6.889 1.00 93.94 84 ALA A CA 1
ATOM 694 C C . ALA A 1 84 ? 0.570 -3.214 -5.456 1.00 93.94 84 ALA A C 1
ATOM 696 O O . ALA A 1 84 ? -0.265 -3.596 -4.623 1.00 93.94 84 ALA A O 1
ATOM 697 N N . PHE A 1 85 ? 1.864 -3.092 -5.146 1.00 94.50 85 PHE A N 1
ATOM 698 C CA . PHE A 1 85 ? 2.392 -3.299 -3.800 1.00 94.50 85 PHE A CA 1
ATOM 699 C C . PHE A 1 85 ? 1.854 -2.251 -2.820 1.00 94.50 85 PHE A C 1
ATOM 701 O O . PHE A 1 85 ? 1.366 -2.613 -1.745 1.00 94.50 85 PHE A O 1
ATOM 708 N N . LEU A 1 86 ? 1.882 -0.969 -3.198 1.00 93.00 86 LEU A N 1
ATOM 709 C CA . LEU A 1 86 ? 1.343 0.118 -2.379 1.00 93.00 86 LEU A CA 1
ATOM 710 C C . LEU A 1 86 ? -0.163 -0.040 -2.145 1.00 93.00 86 LEU A C 1
ATOM 712 O O . LEU A 1 86 ? -0.619 0.137 -1.016 1.00 93.00 86 LEU A O 1
ATOM 716 N N . GLU A 1 87 ? -0.928 -0.458 -3.156 1.00 91.56 87 GLU A N 1
ATOM 717 C CA . GLU A 1 87 ? -2.358 -0.747 -2.995 1.00 91.56 87 GLU A CA 1
ATOM 718 C C . GLU A 1 87 ? -2.596 -1.871 -1.971 1.00 91.56 87 GLU A C 1
ATOM 720 O O . GLU A 1 87 ? -3.396 -1.717 -1.044 1.00 91.56 87 GLU A O 1
ATOM 725 N N . SER A 1 88 ? -1.850 -2.976 -2.071 1.00 92.69 88 SER A N 1
ATOM 726 C CA . SER A 1 88 ? -1.938 -4.089 -1.110 1.00 92.69 88 SER A CA 1
ATOM 727 C C . SER A 1 88 ? -1.541 -3.658 0.310 1.00 92.69 88 SER A C 1
ATOM 729 O O . SER A 1 88 ? -2.156 -4.072 1.297 1.00 92.69 88 SER A O 1
ATOM 731 N N . LYS A 1 89 ? -0.542 -2.779 0.430 1.00 93.69 89 LYS A N 1
ATOM 732 C CA . LYS A 1 89 ? -0.088 -2.212 1.704 1.00 93.69 89 LYS A CA 1
ATOM 733 C C . LYS A 1 89 ? -1.146 -1.310 2.343 1.00 93.69 89 LYS A C 1
ATOM 735 O O . LYS A 1 89 ? -1.411 -1.456 3.535 1.00 93.69 89 LYS A O 1
ATOM 740 N N . VAL A 1 90 ? -1.798 -0.441 1.567 1.00 91.75 90 VAL A N 1
ATOM 741 C CA . VAL A 1 90 ? -2.921 0.392 2.042 1.00 91.75 90 VAL A CA 1
ATOM 742 C C . VAL A 1 90 ? -4.074 -0.484 2.535 1.00 91.75 90 VAL A C 1
ATOM 744 O O . VAL A 1 90 ? -4.632 -0.235 3.603 1.00 91.75 90 VAL A O 1
ATOM 747 N N . GLN A 1 91 ? -4.398 -1.559 1.815 1.00 91.12 91 GLN A N 1
ATOM 748 C CA . GLN A 1 91 ? -5.449 -2.492 2.225 1.00 91.12 91 GLN A CA 1
ATOM 749 C C . GLN A 1 91 ? -5.160 -3.183 3.567 1.00 91.12 91 GLN A C 1
ATOM 751 O O . GLN A 1 91 ? -6.082 -3.360 4.368 1.00 91.12 91 GLN A O 1
ATOM 756 N N . LEU A 1 92 ? -3.902 -3.554 3.829 1.00 93.75 92 LEU A N 1
ATOM 757 C CA . LEU A 1 92 ? -3.475 -4.096 5.121 1.00 93.75 92 LEU A CA 1
ATOM 758 C C . LEU A 1 92 ? -3.532 -3.031 6.226 1.00 93.75 92 LEU A C 1
ATOM 760 O O . LEU A 1 92 ? -4.043 -3.303 7.313 1.00 93.75 92 LEU A O 1
ATOM 764 N N . LEU A 1 93 ? -3.048 -1.818 5.944 1.00 93.88 93 LEU A N 1
ATOM 765 C CA . LEU A 1 93 ? -3.071 -0.699 6.891 1.00 93.88 93 LEU A CA 1
ATOM 766 C C . LEU A 1 93 ? -4.492 -0.345 7.326 1.00 93.88 93 LEU A C 1
ATOM 768 O O . LEU A 1 93 ? -4.724 -0.154 8.516 1.00 93.88 93 LEU A O 1
ATOM 772 N N . ASN A 1 94 ? -5.453 -0.342 6.402 1.00 90.88 94 ASN A N 1
ATOM 773 C CA . ASN A 1 94 ? -6.853 -0.063 6.721 1.00 90.88 94 ASN A CA 1
ATOM 774 C C . ASN A 1 94 ? -7.418 -1.031 7.777 1.00 90.88 94 ASN A C 1
ATOM 776 O O . ASN A 1 94 ? -8.119 -0.590 8.683 1.00 90.88 94 ASN A O 1
ATOM 780 N N . CYS A 1 95 ? -7.061 -2.321 7.726 1.00 91.38 95 CYS A N 1
ATOM 781 C CA . CYS A 1 95 ? -7.466 -3.294 8.750 1.00 91.38 95 CYS A CA 1
ATOM 782 C C . CYS A 1 95 ? -6.856 -2.988 10.126 1.00 91.38 95 CYS A C 1
ATOM 784 O O . CYS A 1 95 ? -7.520 -3.132 11.151 1.00 91.38 95 CYS A O 1
ATOM 786 N N . TYR A 1 96 ? -5.596 -2.553 10.167 1.00 93.50 96 TYR A N 1
ATOM 787 C CA . TYR A 1 96 ? -4.950 -2.181 11.425 1.00 93.50 96 TYR A CA 1
ATOM 788 C C . TYR A 1 96 ? -5.461 -0.855 11.990 1.00 93.50 96 TYR A C 1
ATOM 790 O O . TYR A 1 96 ? -5.579 -0.730 13.206 1.00 93.50 96 TYR A O 1
ATOM 798 N N . ILE A 1 97 ? -5.795 0.115 11.137 1.00 91.19 97 ILE A N 1
ATOM 799 C CA . ILE A 1 97 ? -6.414 1.379 11.557 1.00 91.19 97 ILE A CA 1
ATOM 800 C C . ILE A 1 97 ? -7.801 1.117 12.150 1.00 91.19 97 ILE A C 1
ATOM 802 O O . ILE A 1 97 ? -8.124 1.669 13.201 1.00 91.19 97 ILE A O 1
ATOM 806 N N . GLU A 1 98 ? -8.594 0.237 11.534 1.00 89.88 98 GLU A N 1
ATOM 807 C CA . GLU A 1 98 ? -9.876 -0.211 12.089 1.00 89.88 98 GLU A CA 1
ATOM 808 C C . GLU A 1 98 ? -9.681 -0.841 13.477 1.00 89.88 98 GLU A C 1
ATOM 810 O O . GLU A 1 98 ? -10.307 -0.417 14.450 1.00 89.88 98 GLU A O 1
ATOM 815 N N . ALA A 1 99 ? -8.732 -1.774 13.615 1.00 89.75 99 ALA A N 1
ATOM 816 C CA . ALA A 1 99 ? -8.397 -2.365 14.911 1.00 89.75 99 ALA A CA 1
ATOM 817 C C . ALA A 1 99 ? -7.969 -1.304 15.944 1.00 89.75 99 ALA A C 1
ATOM 819 O O . ALA A 1 99 ? -8.436 -1.319 17.083 1.00 89.75 99 ALA A O 1
ATOM 820 N N . TYR A 1 100 ? -7.127 -0.348 15.546 1.00 90.88 100 TYR A N 1
ATOM 821 C CA . TYR A 1 100 ? -6.636 0.730 16.406 1.00 90.88 100 TYR A CA 1
ATOM 822 C C . TYR A 1 100 ? -7.769 1.608 16.954 1.00 90.88 100 TYR A C 1
ATOM 824 O O . TYR A 1 100 ? -7.758 1.971 18.133 1.00 90.88 100 TYR A O 1
ATOM 832 N N . GLN A 1 101 ? -8.775 1.909 16.128 1.00 88.31 101 GLN A N 1
ATOM 833 C CA . GLN A 1 101 ? -9.951 2.681 16.539 1.00 88.31 101 GLN A CA 1
ATOM 834 C C . GLN A 1 101 ? -10.81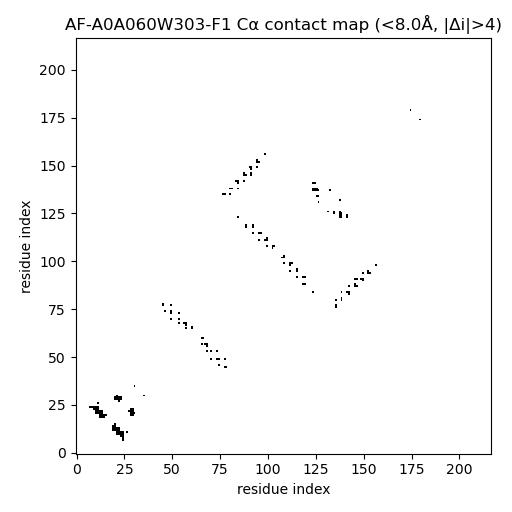4 1.936 17.571 1.00 88.31 101 GLN A C 1
ATOM 836 O O . GLN A 1 101 ? -11.444 2.576 18.415 1.00 88.31 101 GLN A O 1
ATOM 841 N N . HIS A 1 102 ? -10.832 0.600 17.529 1.00 85.12 102 HIS A N 1
ATOM 842 C CA . HIS A 1 102 ? -11.638 -0.236 18.424 1.00 85.12 102 HIS A CA 1
ATOM 843 C C . HIS A 1 102 ? -10.974 -0.569 19.763 1.00 85.12 102 HIS A C 1
ATOM 845 O O . HIS A 1 102 ? -11.676 -0.875 20.728 1.00 85.12 102 HIS A O 1
ATOM 851 N N . VAL A 1 103 ? -9.646 -0.507 19.852 1.00 88.81 103 VAL A N 1
ATOM 852 C CA . VAL A 1 103 ? -8.936 -0.740 21.114 1.00 88.81 103 VAL A CA 1
ATOM 853 C C . VAL A 1 103 ? -9.147 0.437 22.068 1.00 88.81 103 VAL A C 1
ATOM 855 O O . VAL A 1 103 ? -9.059 1.593 21.660 1.00 88.81 103 VAL A O 1
ATOM 858 N N . THR A 1 104 ? -9.384 0.152 23.351 1.00 88.06 104 THR A N 1
ATOM 859 C CA . THR A 1 104 ? -9.546 1.168 24.413 1.00 88.06 104 THR A CA 1
ATOM 860 C C . THR A 1 104 ? -8.287 1.313 25.276 1.00 88.06 104 THR A C 1
ATOM 862 O O . THR A 1 104 ? -8.023 2.396 25.796 1.00 88.06 104 THR A O 1
ATOM 865 N N . GLY A 1 105 ? -7.495 0.243 25.423 1.00 92.44 105 GLY A N 1
ATOM 866 C CA . GLY A 1 105 ? -6.290 0.221 26.253 1.00 92.44 105 GLY A CA 1
ATOM 867 C C . GLY A 1 105 ? -5.136 1.041 25.653 1.00 92.44 105 GLY A C 1
ATOM 868 O O . GLY A 1 105 ? -4.846 0.895 24.464 1.00 92.44 105 GLY A O 1
ATOM 869 N N . PRO A 1 106 ? -4.442 1.888 26.436 1.00 91.56 106 PRO A N 1
ATOM 870 C CA . PRO A 1 106 ? -3.360 2.726 25.915 1.00 91.56 106 PRO A CA 1
ATOM 871 C C . PRO A 1 106 ? -2.127 1.920 25.470 1.00 91.56 106 PRO A C 1
ATOM 873 O O . PRO A 1 106 ? -1.540 2.234 24.438 1.00 91.56 106 PRO A O 1
ATOM 876 N N . GLU A 1 107 ? -1.756 0.861 26.194 1.00 94.12 107 GLU A N 1
ATOM 877 C CA . GLU A 1 107 ? -0.604 0.007 25.851 1.00 94.12 107 GLU A CA 1
ATOM 878 C C . GLU A 1 107 ? -0.845 -0.797 24.565 1.00 94.12 107 GLU A C 1
ATOM 880 O O . GLU A 1 107 ? 0.021 -0.898 23.693 1.00 94.12 107 GLU A O 1
ATOM 885 N N . GLU A 1 108 ? -2.060 -1.318 24.406 1.00 90.69 108 GLU A N 1
ATOM 886 C CA . GLU A 1 108 ? -2.488 -2.044 23.210 1.00 90.69 108 GLU A CA 1
ATOM 887 C C . GLU A 1 108 ? -2.567 -1.105 22.000 1.00 90.69 108 GLU A C 1
ATOM 889 O O . GLU A 1 108 ? -2.101 -1.452 20.913 1.00 90.69 108 GLU A O 1
ATOM 894 N N . ARG A 1 109 ? -3.075 0.123 22.192 1.00 92.31 109 ARG A N 1
ATOM 895 C CA . ARG A 1 109 ? -3.057 1.170 21.159 1.00 92.31 109 ARG A CA 1
ATOM 896 C C . ARG A 1 109 ? -1.642 1.503 20.716 1.00 92.31 109 ARG A C 1
ATOM 898 O O . ARG A 1 109 ? -1.400 1.593 19.516 1.00 92.31 109 ARG A O 1
ATOM 905 N N . PHE A 1 110 ? -0.714 1.678 21.654 1.00 94.06 110 PHE A N 1
ATOM 906 C CA . PHE A 1 110 ? 0.682 1.956 21.319 1.00 94.06 110 PHE A CA 1
ATOM 907 C C . PHE A 1 110 ? 1.300 0.802 20.521 1.00 94.06 110 PHE A C 1
ATOM 909 O O . PHE A 1 110 ? 1.935 1.027 19.493 1.00 94.06 110 PHE A O 1
ATOM 916 N N . SER A 1 111 ? 1.032 -0.435 20.943 1.00 94.44 111 SER A N 1
ATOM 917 C CA . SER A 1 111 ? 1.500 -1.639 20.248 1.00 94.44 111 SER A CA 1
ATOM 918 C C . SER A 1 111 ? 0.976 -1.707 18.806 1.00 94.44 111 SER A C 1
ATOM 920 O O . SER A 1 111 ? 1.738 -1.976 17.878 1.00 94.44 111 SER A O 1
ATOM 922 N N . LEU A 1 112 ? -0.308 -1.401 18.587 1.00 93.62 112 LEU A N 1
ATOM 923 C CA . LEU A 1 112 ? -0.889 -1.319 17.242 1.00 93.62 112 LEU A CA 1
ATOM 924 C C . LEU A 1 112 ? -0.305 -0.165 16.415 1.00 93.62 112 LEU A C 1
ATOM 926 O O . LEU A 1 112 ? -0.030 -0.354 15.233 1.00 93.62 112 LEU A O 1
ATOM 930 N N . ALA A 1 113 ? -0.080 1.005 17.017 1.00 94.06 113 ALA A N 1
ATOM 931 C CA . ALA A 1 113 ? 0.543 2.146 16.343 1.00 94.06 113 ALA A CA 1
ATOM 932 C C . ALA A 1 113 ? 1.965 1.823 15.867 1.00 94.06 113 ALA A C 1
ATOM 934 O O . ALA A 1 113 ? 2.346 2.207 14.759 1.00 94.06 113 ALA A O 1
ATOM 935 N N . GLN A 1 114 ? 2.729 1.074 16.665 1.00 96.12 114 GLN A N 1
ATOM 936 C CA . GLN A 1 114 ? 4.044 0.592 16.260 1.00 96.12 114 GLN A CA 1
ATOM 937 C C . GLN A 1 114 ? 3.938 -0.348 15.054 1.00 96.12 114 GLN A C 1
ATOM 939 O O . GLN A 1 114 ? 4.613 -0.119 14.057 1.00 96.12 114 GLN A O 1
ATOM 944 N N . VAL A 1 115 ? 3.025 -1.326 15.081 1.00 95.19 115 VAL A N 1
ATOM 945 C CA . VAL A 1 115 ? 2.808 -2.236 13.939 1.00 95.19 115 VAL A CA 1
ATOM 946 C C . VAL A 1 115 ? 2.391 -1.472 12.67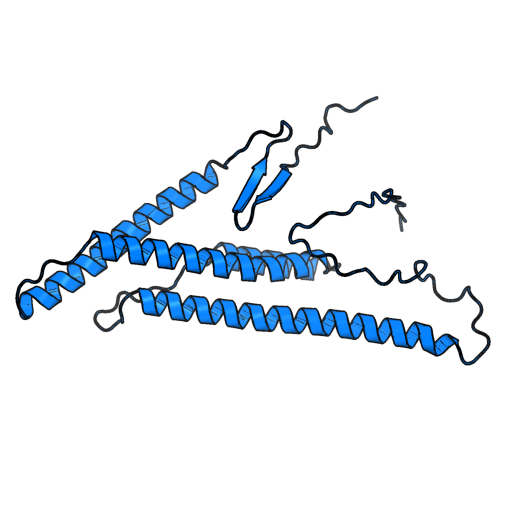9 1.00 95.19 115 VAL A C 1
ATOM 948 O O . VAL A 1 115 ? 2.909 -1.742 11.597 1.00 95.19 115 VAL A O 1
ATOM 951 N N . ILE A 1 116 ? 1.491 -0.492 12.803 1.00 95.19 116 ILE A N 1
ATOM 952 C CA . ILE A 1 116 ? 1.096 0.388 11.694 1.00 95.19 116 ILE A CA 1
ATOM 953 C C . ILE A 1 116 ? 2.322 1.124 11.140 1.00 95.19 116 ILE A C 1
ATOM 955 O O . ILE A 1 116 ? 2.528 1.135 9.929 1.00 95.19 116 ILE A O 1
ATOM 959 N N . THR A 1 117 ? 3.168 1.674 12.010 1.00 95.50 117 THR A N 1
ATOM 960 C CA . THR A 1 117 ? 4.400 2.383 11.622 1.00 95.50 117 THR A CA 1
ATOM 961 C C . THR A 1 117 ? 5.397 1.468 10.916 1.00 95.50 117 THR A C 1
ATOM 963 O O . THR A 1 117 ? 5.925 1.829 9.863 1.00 95.50 117 THR A O 1
ATOM 966 N N . ASP A 1 118 ? 5.585 0.250 11.415 1.00 95.06 118 ASP A N 1
ATOM 967 C CA . ASP A 1 118 ? 6.458 -0.749 10.797 1.00 95.06 118 ASP A CA 1
ATOM 968 C C . ASP A 1 118 ? 5.943 -1.159 9.407 1.00 95.06 118 ASP A C 1
ATOM 970 O O . ASP A 1 118 ? 6.718 -1.280 8.452 1.00 95.06 118 ASP A O 1
ATOM 974 N N . ILE A 1 119 ? 4.622 -1.325 9.255 1.00 93.62 119 ILE A N 1
ATOM 975 C CA . ILE A 1 119 ? 3.997 -1.596 7.954 1.00 93.62 119 ILE A CA 1
ATOM 976 C C . ILE A 1 119 ? 4.171 -0.390 7.024 1.00 93.62 119 ILE A C 1
ATOM 978 O O . ILE A 1 119 ? 4.539 -0.584 5.864 1.00 93.62 119 ILE A O 1
ATOM 982 N N . MET A 1 120 ? 3.966 0.840 7.510 1.00 92.25 120 MET A N 1
ATOM 983 C CA . MET A 1 120 ? 4.175 2.076 6.743 1.00 92.25 120 MET A CA 1
ATOM 984 C C . MET A 1 120 ? 5.621 2.218 6.259 1.00 92.25 120 MET A C 1
ATOM 986 O O . MET A 1 120 ? 5.833 2.635 5.123 1.00 92.25 120 MET A O 1
ATOM 990 N N . HIS A 1 121 ? 6.608 1.797 7.048 1.00 91.56 121 HIS A N 1
ATOM 991 C CA . HIS A 1 121 ? 8.014 1.835 6.647 1.00 91.56 121 HIS A CA 1
ATOM 992 C C . HIS A 1 121 ? 8.427 0.674 5.719 1.00 91.56 121 HIS A C 1
ATOM 994 O O . HIS A 1 121 ? 9.414 0.773 4.990 1.00 91.56 121 HIS A O 1
ATOM 1000 N N . ARG A 1 122 ? 7.679 -0.436 5.694 1.00 90.88 122 ARG A N 1
ATOM 1001 C CA . ARG A 1 122 ? 8.044 -1.630 4.915 1.00 90.88 122 ARG A CA 1
ATOM 1002 C C . ARG A 1 122 ? 8.165 -1.342 3.411 1.00 90.88 122 ARG A C 1
ATOM 1004 O O . ARG A 1 122 ? 7.253 -0.777 2.799 1.00 90.88 122 ARG A O 1
ATOM 1011 N N . ARG A 1 123 ? 9.265 -1.828 2.826 1.00 89.25 123 ARG A N 1
ATOM 1012 C CA . ARG A 1 123 ? 9.591 -1.839 1.389 1.00 89.25 123 ARG A CA 1
ATOM 1013 C C . ARG A 1 123 ? 9.625 -3.279 0.844 1.00 89.25 123 ARG A C 1
ATOM 1015 O O . ARG A 1 123 ? 9.818 -4.209 1.638 1.00 89.25 123 ARG A O 1
ATOM 1022 N N . PRO A 1 124 ? 9.422 -3.487 -0.470 1.00 89.44 124 PRO A N 1
ATOM 1023 C CA . PRO A 1 124 ? 9.533 -4.808 -1.085 1.00 89.44 124 PRO A CA 1
ATOM 1024 C C . PRO A 1 124 ? 10.970 -5.334 -0.973 1.00 89.44 124 PRO A C 1
ATOM 1026 O O . PRO A 1 124 ? 11.938 -4.602 -1.179 1.00 89.44 124 PRO A O 1
ATOM 1029 N N . ARG A 1 125 ? 11.123 -6.614 -0.623 1.00 86.94 125 ARG A N 1
ATOM 1030 C CA . ARG A 1 125 ? 12.438 -7.253 -0.494 1.00 86.94 125 ARG A CA 1
ATOM 1031 C C . ARG A 1 125 ? 12.841 -7.846 -1.834 1.00 86.94 125 ARG A C 1
ATOM 1033 O O . ARG A 1 125 ? 12.317 -8.874 -2.252 1.00 86.94 125 ARG A O 1
ATOM 1040 N N . LEU A 1 126 ? 13.771 -7.185 -2.509 1.00 84.25 126 LEU A N 1
ATOM 1041 C CA . LEU A 1 126 ? 14.244 -7.604 -3.821 1.00 84.25 126 LEU A CA 1
ATOM 1042 C C . LEU A 1 126 ? 15.583 -8.319 -3.684 1.00 84.25 126 LEU A C 1
ATOM 1044 O O . LEU A 1 126 ? 16.555 -7.765 -3.175 1.00 84.25 126 LEU A O 1
ATOM 1048 N N . HIS A 1 127 ? 15.623 -9.565 -4.140 1.00 78.94 127 HIS A N 1
ATOM 1049 C CA . HIS A 1 127 ? 16.845 -10.352 -4.182 1.00 78.94 127 HIS A CA 1
ATOM 1050 C C . HIS A 1 127 ? 17.610 -9.987 -5.459 1.00 78.94 127 HIS A C 1
ATOM 1052 O O . HIS A 1 127 ? 17.118 -10.212 -6.562 1.00 78.94 127 HIS A O 1
ATOM 1058 N N . LEU A 1 128 ? 18.803 -9.407 -5.311 1.00 74.25 128 LEU A N 1
ATOM 1059 C CA . LEU A 1 128 ? 19.663 -8.973 -6.425 1.00 74.25 128 LEU A CA 1
ATOM 1060 C C . LEU A 1 128 ? 20.652 -10.067 -6.873 1.00 74.25 128 LEU A C 1
ATOM 1062 O O . LEU A 1 128 ? 21.551 -9.805 -7.668 1.00 74.25 128 LEU A O 1
ATOM 1066 N N . ASP A 1 129 ? 20.499 -11.295 -6.372 1.00 73.19 129 ASP A N 1
ATOM 1067 C CA . ASP A 1 129 ? 21.433 -12.389 -6.632 1.00 73.19 129 ASP A CA 1
ATOM 1068 C C . ASP A 1 129 ? 21.428 -12.836 -8.101 1.00 73.19 129 ASP A C 1
ATOM 1070 O O . ASP A 1 129 ? 20.406 -12.828 -8.792 1.00 73.19 129 ASP A O 1
ATOM 1074 N N . MET A 1 130 ? 22.576 -13.339 -8.564 1.00 59.75 130 MET A N 1
ATOM 1075 C CA . MET A 1 130 ? 22.788 -13.793 -9.948 1.00 59.75 130 MET A CA 1
ATOM 1076 C C . MET A 1 130 ? 21.837 -14.919 -10.389 1.00 59.75 130 MET A C 1
ATOM 1078 O O . MET A 1 130 ? 21.589 -15.075 -11.585 1.00 59.75 130 MET A O 1
ATOM 1082 N N . GLY A 1 131 ? 21.285 -15.684 -9.440 1.00 63.84 131 GLY A N 1
ATOM 1083 C CA . GLY A 1 131 ? 20.295 -16.739 -9.683 1.00 63.84 131 GLY A CA 1
ATOM 1084 C C . GLY A 1 131 ? 18.843 -16.334 -9.412 1.00 63.84 131 GLY A C 1
ATOM 1085 O O . GLY A 1 131 ? 17.952 -17.151 -9.621 1.00 63.84 131 GLY A O 1
ATOM 1086 N N . ALA A 1 132 ? 18.590 -15.111 -8.936 1.00 68.19 132 ALA A N 1
ATOM 1087 C CA . ALA A 1 132 ? 17.245 -14.676 -8.577 1.00 68.19 132 ALA A CA 1
ATOM 1088 C C . ALA A 1 132 ? 16.371 -14.485 -9.823 1.00 68.19 132 ALA A C 1
ATOM 1090 O O . ALA A 1 132 ? 16.850 -14.008 -10.859 1.00 68.19 132 ALA A O 1
ATOM 1091 N N . GLU A 1 133 ? 15.093 -14.845 -9.702 1.00 75.69 133 GLU A N 1
ATOM 1092 C CA . GLU A 1 133 ? 14.065 -14.602 -10.714 1.00 75.69 133 GLU A CA 1
ATOM 1093 C C . GLU A 1 133 ? 13.889 -13.097 -10.985 1.00 75.69 133 GLU A C 1
ATOM 1095 O O . GLU A 1 133 ? 14.380 -12.242 -10.246 1.00 75.69 133 GLU A O 1
ATOM 1100 N N . TYR A 1 134 ? 13.189 -12.759 -12.069 1.00 83.62 134 TYR A N 1
ATOM 1101 C CA . TYR A 1 134 ? 12.860 -11.369 -12.387 1.00 83.62 134 TYR A CA 1
ATOM 1102 C C . TYR A 1 134 ? 12.102 -10.703 -11.225 1.00 83.62 134 TYR A C 1
ATOM 1104 O O . TYR A 1 134 ? 11.289 -11.358 -10.566 1.00 83.62 134 TYR A O 1
ATOM 1112 N N . PHE A 1 135 ? 12.327 -9.403 -10.983 1.00 87.69 135 PHE A N 1
ATOM 1113 C CA . PHE A 1 135 ? 11.802 -8.693 -9.802 1.00 87.69 135 PHE A CA 1
ATOM 1114 C C . PHE A 1 135 ? 10.287 -8.834 -9.620 1.00 87.69 135 PHE A C 1
ATOM 1116 O O . PHE A 1 135 ? 9.808 -8.851 -8.488 1.00 87.69 135 PHE A O 1
ATOM 1123 N N . VAL A 1 136 ? 9.532 -9.000 -10.712 1.00 90.12 136 VAL A N 1
ATOM 1124 C CA . VAL A 1 136 ? 8.077 -9.215 -10.689 1.00 90.12 136 VAL A CA 1
ATOM 1125 C C . VAL A 1 136 ? 7.689 -10.362 -9.752 1.00 90.12 136 VAL A C 1
ATOM 1127 O O . VAL A 1 136 ? 6.678 -10.268 -9.058 1.00 90.12 136 VAL A O 1
ATOM 1130 N N . GLN A 1 137 ? 8.487 -11.430 -9.682 1.0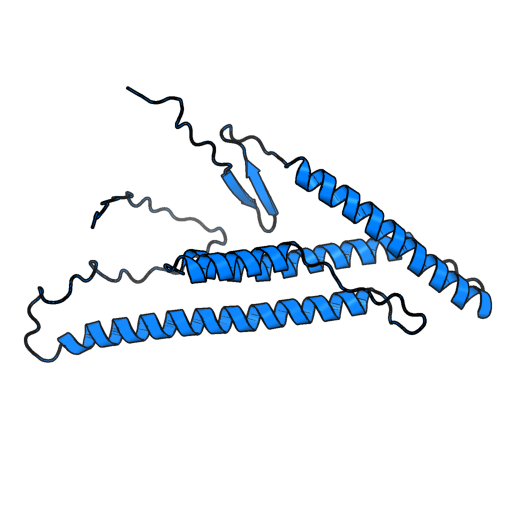0 89.75 137 GLN A N 1
ATOM 1131 C CA . GLN A 1 137 ? 8.193 -12.567 -8.808 1.00 89.75 137 GLN A CA 1
ATOM 1132 C C . GLN A 1 137 ? 8.423 -12.241 -7.333 1.00 89.75 137 GLN A C 1
ATOM 1134 O O . GLN A 1 137 ? 7.605 -12.617 -6.493 1.00 89.75 137 GLN A O 1
ATOM 1139 N N . ALA A 1 138 ? 9.464 -11.467 -7.016 1.00 90.19 138 ALA A N 1
ATOM 1140 C CA . ALA A 1 138 ? 9.692 -10.977 -5.659 1.00 90.19 138 ALA A CA 1
ATOM 1141 C C . ALA A 1 138 ? 8.534 -10.073 -5.198 1.00 90.19 138 ALA A C 1
ATOM 1143 O O . ALA A 1 138 ? 7.983 -10.274 -4.114 1.00 90.19 138 ALA A O 1
ATOM 1144 N N . TYR A 1 139 ? 8.083 -9.156 -6.061 1.00 92.62 139 TYR A N 1
ATOM 1145 C CA . TYR A 1 139 ? 6.899 -8.331 -5.802 1.00 92.62 139 TYR A CA 1
ATOM 1146 C C . TYR A 1 139 ? 5.640 -9.174 -5.586 1.00 92.62 139 TYR A C 1
ATOM 1148 O O . TYR A 1 139 ? 4.895 -8.941 -4.634 1.00 92.62 139 TYR A O 1
ATOM 1156 N N . ARG A 1 140 ? 5.400 -10.182 -6.433 1.00 91.56 140 ARG A N 1
ATOM 1157 C CA . ARG A 1 140 ? 4.249 -11.087 -6.288 1.00 91.56 140 ARG A CA 1
ATOM 1158 C C . ARG A 1 140 ? 4.275 -11.848 -4.969 1.00 91.56 140 ARG A C 1
ATOM 1160 O O . ARG A 1 140 ? 3.247 -11.904 -4.298 1.00 91.56 140 ARG A O 1
ATOM 1167 N N . ALA A 1 141 ? 5.421 -12.398 -4.581 1.00 91.38 141 ALA A N 1
ATOM 1168 C CA . ALA A 1 141 ? 5.562 -13.121 -3.321 1.00 91.38 141 ALA A CA 1
ATOM 1169 C C . ALA A 1 141 ? 5.280 -12.215 -2.108 1.00 91.38 141 ALA A C 1
ATOM 1171 O O . ALA A 1 141 ? 4.526 -12.598 -1.209 1.00 91.38 141 ALA A O 1
ATOM 1172 N N . GLU A 1 142 ? 5.817 -10.992 -2.108 1.00 91.75 142 GLU A N 1
ATOM 1173 C CA . GLU A 1 142 ? 5.559 -10.002 -1.055 1.00 91.75 142 GLU A CA 1
ATOM 1174 C C . GLU A 1 142 ? 4.082 -9.579 -1.005 1.00 91.75 142 GLU A C 1
ATOM 1176 O O . GLU A 1 142 ? 3.495 -9.529 0.079 1.00 91.75 142 GLU A O 1
ATOM 1181 N N . MET A 1 143 ? 3.441 -9.354 -2.158 1.00 93.19 143 MET A N 1
ATOM 1182 C CA . MET A 1 143 ? 2.010 -9.036 -2.218 1.00 93.19 143 MET A CA 1
ATOM 1183 C C . MET A 1 143 ? 1.144 -10.178 -1.680 1.00 93.19 143 MET A C 1
ATOM 1185 O O . MET A 1 143 ? 0.252 -9.930 -0.873 1.00 93.19 143 MET A O 1
ATOM 1189 N N . VAL A 1 144 ? 1.424 -11.430 -2.057 1.00 94.12 144 VAL A N 1
ATOM 1190 C CA . VAL A 1 144 ? 0.694 -12.600 -1.536 1.00 94.12 144 VAL A CA 1
ATOM 1191 C C . VAL A 1 144 ? 0.855 -12.711 -0.019 1.00 94.12 144 VAL A C 1
ATOM 1193 O O . VAL A 1 144 ? -0.119 -12.981 0.687 1.00 94.12 144 VAL A O 1
ATOM 1196 N N . CYS A 1 145 ? 2.057 -12.453 0.501 1.00 92.75 145 CYS A N 1
ATOM 1197 C CA . CYS A 1 145 ? 2.310 -12.407 1.940 1.00 92.75 145 CYS A CA 1
ATOM 1198 C C . CYS A 1 145 ? 1.446 -11.337 2.628 1.00 92.75 145 CYS A C 1
ATOM 1200 O O . CYS A 1 145 ? 0.764 -11.633 3.612 1.00 92.75 145 CYS A O 1
ATOM 1202 N N . MET A 1 146 ? 1.403 -10.117 2.082 1.00 91.50 146 MET A N 1
ATOM 1203 C CA . MET A 1 146 ? 0.577 -9.029 2.619 1.00 91.50 146 MET A CA 1
ATOM 1204 C C . MET A 1 146 ? -0.920 -9.331 2.554 1.00 91.50 146 MET A C 1
ATOM 1206 O O . MET A 1 146 ? -1.624 -9.123 3.539 1.00 91.50 146 MET A O 1
ATOM 1210 N N . GLN A 1 147 ? -1.404 -9.860 1.433 1.00 94.44 147 GLN A N 1
ATOM 1211 C CA . GLN A 1 147 ? -2.813 -10.210 1.249 1.00 94.44 147 GLN A CA 1
ATOM 1212 C C . GLN A 1 147 ? -3.236 -11.342 2.190 1.00 94.44 147 GLN A C 1
ATOM 1214 O O . GLN A 1 147 ? -4.298 -11.273 2.805 1.00 94.44 147 GLN A O 1
ATOM 1219 N N . THR A 1 148 ? -2.390 -12.359 2.368 1.00 95.50 148 THR A N 1
ATOM 1220 C CA . THR A 1 148 ? -2.656 -13.452 3.317 1.00 95.50 148 THR A CA 1
ATOM 1221 C C . THR A 1 148 ? -2.681 -12.926 4.752 1.00 95.50 148 THR A C 1
ATOM 1223 O O . THR A 1 148 ? -3.564 -13.278 5.535 1.00 95.50 148 THR A O 1
ATOM 1226 N N . HIS A 1 149 ? -1.753 -12.028 5.097 1.00 94.38 149 HIS A N 1
ATOM 1227 C CA . HIS A 1 149 ? -1.739 -11.371 6.400 1.00 94.38 149 HIS A CA 1
ATOM 1228 C C . HIS A 1 149 ? -3.013 -10.544 6.628 1.00 94.38 149 HIS A C 1
ATOM 1230 O O . HIS A 1 149 ? -3.655 -10.668 7.670 1.00 94.38 149 HIS A O 1
ATOM 1236 N N . GLN A 1 150 ? -3.434 -9.764 5.635 1.00 94.44 150 GLN A N 1
ATOM 1237 C CA . GLN A 1 150 ? -4.673 -8.992 5.692 1.00 94.44 150 GLN A CA 1
ATOM 1238 C C . GLN A 1 150 ? -5.892 -9.896 5.912 1.00 94.44 150 GLN A C 1
ATOM 1240 O O . GLN A 1 150 ? -6.733 -9.593 6.757 1.00 94.44 150 GLN A O 1
ATOM 1245 N N . GLN A 1 151 ? -5.989 -11.008 5.178 1.00 95.06 151 GLN A N 1
ATOM 1246 C CA . GLN A 1 151 ? -7.083 -11.972 5.326 1.00 95.06 151 GLN A CA 1
ATOM 1247 C C . GLN A 1 151 ? -7.138 -12.549 6.742 1.00 95.06 151 GLN A C 1
ATOM 1249 O O . GLN A 1 151 ? -8.222 -12.643 7.316 1.00 95.06 151 GLN A O 1
ATOM 1254 N N . LEU A 1 152 ? -5.981 -12.881 7.323 1.00 95.69 152 LEU A N 1
ATOM 1255 C CA . LEU A 1 152 ? -5.897 -13.367 8.697 1.00 95.69 152 LEU A CA 1
ATOM 1256 C C . LEU A 1 152 ? -6.398 -12.319 9.697 1.00 95.69 152 LEU A C 1
ATOM 1258 O O . LEU A 1 152 ? -7.240 -12.635 10.536 1.00 95.69 152 LEU A O 1
ATOM 1262 N N . ILE A 1 153 ? -5.910 -11.079 9.603 1.00 92.75 153 ILE A N 1
ATOM 1263 C CA . ILE A 1 153 ? -6.311 -10.002 10.521 1.00 92.75 153 ILE A CA 1
ATOM 1264 C C . ILE A 1 153 ? -7.805 -9.714 10.400 1.00 92.75 153 ILE A C 1
ATOM 1266 O O . ILE A 1 153 ? -8.496 -9.644 11.415 1.00 92.75 153 ILE A O 1
ATOM 1270 N N . ARG A 1 154 ? -8.328 -9.622 9.173 1.00 93.12 154 ARG A N 1
ATOM 1271 C CA . ARG A 1 154 ? -9.760 -9.413 8.944 1.00 93.12 154 ARG A CA 1
ATOM 1272 C C . ARG A 1 154 ? -10.595 -10.548 9.539 1.00 93.12 154 ARG A C 1
ATOM 1274 O O . ARG A 1 154 ? -11.535 -10.273 10.270 1.00 93.12 154 ARG A O 1
ATOM 1281 N N . ALA A 1 155 ? -10.195 -11.805 9.339 1.00 93.62 155 ALA A N 1
ATOM 1282 C CA . ALA A 1 155 ? -10.890 -12.949 9.929 1.00 93.62 155 ALA A CA 1
ATOM 1283 C C . ALA A 1 155 ? -10.883 -12.925 11.470 1.00 93.62 155 ALA A C 1
ATOM 1285 O O . ALA A 1 155 ? -11.868 -13.316 12.098 1.00 93.62 155 ALA A O 1
ATOM 1286 N N . VAL A 1 156 ? -9.792 -12.463 12.092 1.00 92.25 156 VAL A N 1
ATOM 1287 C CA . VAL A 1 156 ? -9.719 -12.290 13.552 1.00 92.25 156 VAL A CA 1
ATOM 1288 C C . VAL A 1 156 ? -10.674 -11.191 14.019 1.00 92.25 156 VAL A C 1
ATOM 1290 O O . VAL A 1 156 ? -11.424 -11.423 14.969 1.00 92.25 156 VAL A O 1
ATOM 1293 N N . LEU A 1 157 ? -10.683 -10.034 13.350 1.00 88.38 157 LEU A N 1
ATOM 1294 C CA . LEU A 1 157 ? -11.577 -8.918 13.676 1.00 88.38 157 LEU A CA 1
ATOM 1295 C C . LEU A 1 157 ? -13.049 -9.312 13.515 1.00 88.38 157 LEU A C 1
ATOM 1297 O O . LEU A 1 157 ? -13.836 -9.119 14.440 1.00 88.38 157 LEU A O 1
ATOM 1301 N N . ASP A 1 158 ? -13.400 -9.957 12.403 1.00 90.94 158 ASP A N 1
ATOM 1302 C CA . ASP A 1 158 ? -14.755 -10.451 12.148 1.00 90.94 158 ASP A CA 1
ATOM 1303 C C . ASP A 1 158 ? -15.200 -11.427 13.249 1.00 90.94 158 ASP A C 1
ATOM 1305 O O . ASP A 1 158 ? -16.292 -11.300 13.805 1.00 90.94 158 ASP A O 1
ATOM 1309 N N . ASN A 1 159 ? -14.321 -12.354 13.654 1.00 92.25 159 ASN A N 1
ATOM 1310 C CA . ASN A 1 159 ? -14.621 -13.302 14.728 1.00 92.25 159 ASN A CA 1
ATOM 1311 C C . ASN A 1 159 ? -14.815 -12.608 16.084 1.00 92.25 159 ASN A C 1
ATOM 1313 O O . ASN A 1 159 ? -15.703 -12.986 16.851 1.00 92.25 159 ASN A O 1
ATOM 1317 N N . GLN A 1 160 ? -14.001 -11.595 16.393 1.00 87.19 160 GLN A N 1
ATOM 1318 C CA . GLN A 1 160 ? -14.141 -10.810 17.622 1.00 87.19 160 GLN A CA 1
ATOM 1319 C C . GLN A 1 160 ? -15.474 -10.059 17.647 1.00 87.19 160 GLN A C 1
ATOM 1321 O O . GLN A 1 160 ? -16.208 -10.150 18.635 1.00 87.19 160 GLN A O 1
ATOM 1326 N N . ILE A 1 161 ? -15.816 -9.388 16.548 1.00 86.88 161 ILE A N 1
ATOM 1327 C CA . ILE A 1 161 ? -17.074 -8.655 16.395 1.00 86.88 161 ILE A CA 1
ATOM 1328 C C . ILE A 1 161 ? -18.268 -9.610 16.529 1.00 86.88 161 ILE A C 1
ATOM 1330 O O . ILE A 1 161 ? -19.226 -9.319 17.251 1.00 86.88 161 ILE A O 1
ATOM 1334 N N . ASP A 1 162 ? -18.217 -10.778 15.890 1.00 89.50 162 ASP A N 1
ATOM 1335 C CA . ASP A 1 162 ? -19.302 -11.756 15.953 1.00 89.50 162 ASP A CA 1
ATOM 1336 C C . ASP A 1 162 ? -19.464 -12.366 17.347 1.00 89.50 162 ASP A C 1
ATOM 1338 O O . ASP A 1 162 ? -20.594 -12.513 17.823 1.00 89.50 162 ASP A O 1
ATOM 1342 N N . ARG A 1 163 ? -18.366 -12.644 18.061 1.00 86.69 163 ARG A N 1
ATOM 1343 C CA . ARG A 1 163 ? -18.425 -13.086 19.466 1.00 86.69 163 ARG A CA 1
ATOM 1344 C C . ARG A 1 163 ? -19.037 -12.025 20.371 1.00 86.69 163 ARG A C 1
ATOM 1346 O O . ARG A 1 163 ? -19.882 -12.355 21.201 1.00 86.69 163 ARG A O 1
ATOM 1353 N N . GLN A 1 164 ? -18.657 -10.759 20.200 1.00 82.31 164 GLN A N 1
ATOM 1354 C CA . GLN A 1 164 ? -19.241 -9.649 20.958 1.00 82.31 164 GLN A CA 1
ATOM 1355 C C . GLN A 1 164 ? -20.747 -9.527 20.689 1.00 82.31 164 GLN A C 1
ATOM 1357 O O . GLN A 1 164 ? -21.536 -9.392 21.626 1.00 82.31 164 GLN A O 1
ATOM 1362 N N . ARG A 1 165 ? -21.170 -9.650 19.425 1.00 83.69 165 ARG A N 1
ATOM 1363 C CA . ARG A 1 165 ? -22.592 -9.643 19.040 1.00 83.69 165 ARG A CA 1
ATOM 1364 C C . ARG A 1 165 ? -23.362 -10.816 19.641 1.00 83.69 165 ARG A C 1
ATOM 1366 O O . ARG A 1 165 ? -24.461 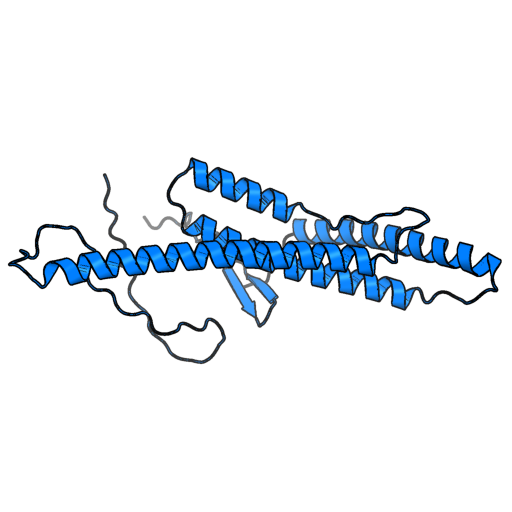-10.617 20.158 1.00 83.69 165 ARG A O 1
ATOM 1373 N N . GLN A 1 166 ? -22.798 -12.022 19.595 1.00 85.56 166 GLN A N 1
ATOM 1374 C CA . GLN A 1 166 ? -23.409 -13.217 20.182 1.00 85.56 166 GLN A CA 1
ATOM 1375 C C . GLN A 1 166 ? -23.541 -13.094 21.700 1.00 85.56 166 GLN A C 1
ATOM 1377 O O . GLN A 1 166 ? -24.609 -13.393 22.233 1.00 85.56 166 GLN A O 1
ATOM 1382 N N . TYR A 1 167 ? -22.498 -12.612 22.380 1.00 80.25 167 TYR A N 1
ATOM 1383 C CA . TYR A 1 167 ? -22.529 -12.352 23.818 1.00 80.25 167 TYR A CA 1
ATOM 1384 C C . TYR A 1 167 ? -23.638 -11.364 24.178 1.00 80.25 167 TYR A C 1
ATOM 1386 O O . TYR A 1 167 ? -24.490 -11.679 25.007 1.00 80.25 167 TYR A O 1
ATOM 1394 N N . LEU A 1 168 ? -23.695 -10.213 23.497 1.00 77.81 168 LEU A N 1
ATOM 1395 C CA . LEU A 1 168 ? -24.768 -9.241 23.701 1.00 77.81 168 LEU A CA 1
ATOM 1396 C C . LEU A 1 168 ? -26.132 -9.903 23.504 1.00 77.81 168 LEU A C 1
ATOM 1398 O O . LEU A 1 168 ? -26.983 -9.835 24.383 1.00 77.81 168 LEU A O 1
ATOM 1402 N N . HIS A 1 169 ? -26.335 -10.604 22.392 1.00 76.06 169 HIS 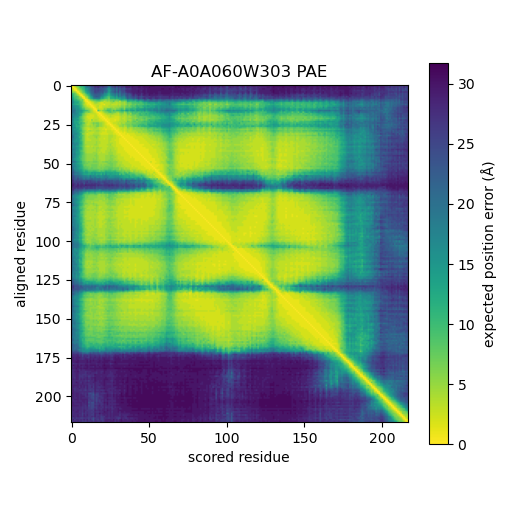A N 1
ATOM 1403 C CA . HIS A 1 169 ? -27.600 -11.271 22.102 1.00 76.06 169 HIS A CA 1
ATOM 1404 C C . HIS A 1 169 ? -28.008 -12.302 23.178 1.00 76.06 169 HIS A C 1
ATOM 1406 O O . HIS A 1 169 ? -29.194 -12.413 23.497 1.00 76.06 169 HIS A O 1
ATOM 1412 N N . GLN A 1 170 ? -27.055 -13.033 23.765 1.00 79.00 170 GLN A N 1
ATOM 1413 C CA . GLN A 1 170 ? -27.311 -13.952 24.881 1.00 79.00 170 GLN A CA 1
ATOM 1414 C C . GLN A 1 170 ? -27.696 -13.210 26.165 1.00 79.00 170 GLN A C 1
ATOM 1416 O O . GLN A 1 170 ? -28.668 -13.600 26.809 1.00 79.00 170 GLN A O 1
ATOM 1421 N N . VAL A 1 171 ? -27.001 -12.121 26.500 1.00 74.94 171 VAL A N 1
ATOM 1422 C CA . VAL A 1 171 ? -27.339 -11.263 27.650 1.00 74.94 171 VAL A CA 1
ATOM 1423 C C . VAL A 1 171 ? -28.746 -10.669 27.491 1.00 74.94 171 VAL A C 1
ATOM 1425 O O . VAL A 1 171 ? -29.527 -10.680 28.438 1.00 74.94 171 VAL A O 1
ATOM 1428 N N . TRP A 1 172 ? -29.122 -10.246 26.279 1.00 64.31 172 TRP A N 1
ATOM 1429 C CA . TRP A 1 172 ? -30.458 -9.705 25.995 1.00 64.31 172 TRP A CA 1
ATOM 1430 C C . TRP A 1 172 ? -31.576 -10.768 26.025 1.00 64.31 172 TRP A C 1
ATOM 1432 O O . TRP A 1 172 ? -32.675 -10.469 26.490 1.00 64.31 172 TRP A O 1
ATOM 1442 N N . ARG A 1 173 ? -31.339 -12.010 25.565 1.00 60.09 173 ARG A N 1
ATOM 1443 C CA . ARG A 1 173 ? -32.346 -13.098 25.644 1.00 60.09 173 ARG A CA 1
ATOM 1444 C C . ARG A 1 173 ? -32.432 -13.772 27.012 1.00 60.09 173 ARG A C 1
ATOM 1446 O O . ARG A 1 173 ? -33.502 -14.267 27.358 1.00 60.09 173 ARG A O 1
ATOM 1453 N N . GLY A 1 174 ? -31.352 -13.779 27.793 1.00 51.22 174 GLY A N 1
ATOM 1454 C CA . GLY A 1 174 ? -31.332 -14.341 29.148 1.00 51.22 174 GLY A CA 1
ATOM 1455 C C . GLY A 1 174 ? -32.303 -13.659 30.121 1.00 51.22 174 GLY A C 1
ATOM 1456 O O . GLY A 1 174 ? -32.679 -14.263 31.117 1.00 51.22 174 GLY A O 1
ATOM 1457 N N . GLY A 1 175 ? -32.767 -12.443 29.804 1.00 51.53 175 GLY A N 1
ATOM 1458 C CA . GLY A 1 175 ? -33.756 -11.699 30.592 1.00 51.53 175 GLY A CA 1
ATOM 1459 C C . GLY A 1 175 ? -35.229 -11.972 30.255 1.00 51.53 175 GLY A C 1
ATOM 1460 O O . GLY A 1 175 ? -36.102 -11.389 30.887 1.00 51.53 175 GLY A O 1
ATOM 1461 N N . GLN A 1 176 ? -35.549 -12.830 29.275 1.00 49.19 176 GLN A N 1
ATOM 1462 C CA . GLN A 1 176 ? -36.948 -13.079 28.870 1.00 49.19 176 GLN A CA 1
ATOM 1463 C C . GLN A 1 176 ? -37.655 -14.206 29.653 1.00 49.19 176 GLN A C 1
ATOM 1465 O O . GLN A 1 176 ? -38.839 -14.441 29.425 1.00 49.19 176 GLN A O 1
ATOM 1470 N N . GLY A 1 177 ? -36.964 -14.903 30.564 1.00 49.97 177 GLY A N 1
ATOM 1471 C CA . GLY A 1 177 ? -37.502 -16.075 31.277 1.00 49.97 177 GLY A CA 1
ATOM 1472 C C . GLY A 1 177 ? -37.900 -15.864 32.742 1.00 49.97 177 GLY A C 1
ATOM 1473 O O . GLY A 1 177 ? -38.562 -16.728 33.313 1.00 49.97 177 GLY A O 1
ATOM 1474 N N . GLN A 1 178 ? -37.519 -14.755 33.372 1.00 44.56 178 GLN A N 1
ATOM 1475 C CA . GLN A 1 178 ? -37.839 -14.486 34.775 1.00 44.56 178 GLN A CA 1
ATOM 1476 C C . GLN A 1 178 ? -37.707 -12.988 35.021 1.00 44.56 178 GLN A C 1
ATOM 1478 O O . GLN A 1 178 ? -36.705 -12.425 34.601 1.00 44.56 178 GLN A O 1
ATOM 1483 N N . GLU A 1 179 ? -38.735 -12.380 35.623 1.00 46.62 179 GLU A N 1
ATOM 1484 C CA . GLU A 1 179 ? -38.892 -10.967 36.018 1.00 46.62 179 GLU A CA 1
ATOM 1485 C C . GLU A 1 179 ? -37.579 -10.165 36.112 1.00 46.62 179 GLU A C 1
ATOM 1487 O O . GLU A 1 179 ? -37.066 -9.887 37.193 1.00 46.62 179 GLU A O 1
ATOM 1492 N N . ALA A 1 180 ? -37.024 -9.771 34.967 1.00 46.38 180 ALA A N 1
ATOM 1493 C CA . ALA A 1 180 ? -35.840 -8.937 34.917 1.00 46.38 180 ALA A CA 1
ATOM 1494 C C . ALA A 1 180 ? -36.315 -7.490 35.003 1.00 46.38 180 ALA A C 1
ATOM 1496 O O . ALA A 1 180 ? -36.821 -6.908 34.040 1.00 46.38 180 ALA A O 1
ATOM 1497 N N . THR A 1 181 ? -36.201 -6.925 36.199 1.00 43.66 181 THR A N 1
ATOM 1498 C CA . THR A 1 181 ? -36.381 -5.502 36.463 1.00 43.66 181 THR A CA 1
ATOM 1499 C C . THR A 1 181 ? -35.569 -4.670 35.458 1.00 43.66 181 THR A C 1
ATOM 1501 O O . THR A 1 181 ? -34.378 -4.940 35.293 1.00 43.66 181 THR A O 1
ATOM 1504 N N . PRO A 1 182 ? -36.144 -3.629 34.817 1.00 45.56 182 PRO A N 1
ATOM 1505 C CA . PRO A 1 182 ? -35.476 -2.826 33.778 1.00 45.56 182 PRO A CA 1
ATOM 1506 C C . PRO A 1 182 ? -34.264 -1.991 34.242 1.00 45.56 182 PRO A C 1
ATOM 1508 O O . PRO A 1 182 ? -33.889 -1.043 33.558 1.00 45.56 182 PRO A O 1
ATOM 1511 N N . CYS A 1 183 ? -33.688 -2.272 35.413 1.00 46.34 183 CYS A N 1
ATOM 1512 C CA . CYS A 1 183 ? -32.789 -1.363 36.120 1.00 46.34 183 CYS A CA 1
ATOM 1513 C C . CYS A 1 183 ? -31.414 -1.952 36.483 1.00 46.34 183 CYS A C 1
ATOM 1515 O O . CYS A 1 183 ? -30.618 -1.230 37.075 1.00 46.34 183 CYS A O 1
ATOM 1517 N N . ASP A 1 184 ? -31.108 -3.208 36.134 1.00 43.34 184 ASP A N 1
ATOM 1518 C CA . ASP A 1 184 ? -29.913 -3.883 36.680 1.00 43.34 184 ASP A CA 1
ATOM 1519 C C . ASP A 1 184 ? -28.649 -3.842 35.822 1.00 43.34 184 ASP A C 1
ATOM 1521 O O . ASP A 1 184 ? -27.570 -4.185 36.298 1.00 43.34 184 ASP A O 1
ATOM 1525 N N . TYR A 1 185 ? -28.718 -3.352 34.588 1.00 49.47 185 TYR A N 1
ATOM 1526 C CA . TYR A 1 185 ? -27.505 -3.111 33.816 1.00 49.47 185 TYR A CA 1
ATOM 1527 C C . TYR A 1 185 ? -27.650 -1.798 33.068 1.00 49.47 185 TYR A C 1
ATOM 1529 O O . TYR A 1 185 ? -28.608 -1.617 32.320 1.00 49.47 185 TYR A O 1
ATOM 1537 N N . GLY A 1 186 ? -26.698 -0.884 33.286 1.00 50.22 186 GLY A N 1
ATOM 1538 C CA . GLY A 1 186 ? -26.529 0.385 32.572 1.00 50.22 186 GLY A CA 1
ATOM 1539 C C . GLY A 1 186 ? -26.225 0.182 31.086 1.00 50.22 186 GLY A C 1
ATOM 1540 O O . GLY A 1 186 ? -25.179 0.591 30.590 1.00 50.22 186 GLY A O 1
ATOM 1541 N N . LEU A 1 187 ? -27.125 -0.502 30.387 1.00 52.97 187 LEU A N 1
ATOM 1542 C CA . LEU A 1 187 ? -27.044 -0.820 28.978 1.00 52.97 187 LEU A CA 1
ATOM 1543 C C . LEU A 1 187 ? -27.474 0.415 28.177 1.00 52.97 187 LEU A C 1
ATOM 1545 O O . LEU A 1 187 ? -28.522 1.000 28.466 1.00 52.97 187 LEU A O 1
ATOM 1549 N N . PRO A 1 188 ? -26.699 0.827 27.160 1.00 43.09 188 PRO A N 1
ATOM 1550 C CA . PRO A 1 188 ? -27.122 1.894 26.268 1.00 43.09 188 PRO A CA 1
ATOM 1551 C C . PRO A 1 188 ? -28.415 1.488 25.534 1.00 43.09 188 PRO A C 1
ATOM 1553 O O . PRO A 1 188 ? -28.602 0.308 25.214 1.00 43.09 188 PRO A O 1
ATOM 1556 N N . PRO A 1 189 ? -29.326 2.443 25.270 1.00 50.53 189 PRO A N 1
ATOM 1557 C CA . PRO A 1 189 ? -30.643 2.140 24.735 1.00 50.53 189 PRO A CA 1
ATOM 1558 C C . PRO A 1 189 ? -30.559 1.614 23.298 1.00 50.53 189 PRO A C 1
ATOM 1560 O O . PRO A 1 189 ? -29.911 2.208 22.443 1.00 50.53 189 PRO A O 1
ATOM 1563 N N . ASN A 1 190 ? -31.296 0.523 23.075 1.00 45.41 190 ASN A N 1
ATOM 1564 C CA . ASN A 1 190 ? -31.750 -0.060 21.812 1.00 45.41 190 ASN A CA 1
ATOM 1565 C C . ASN A 1 190 ? -30.688 -0.288 20.723 1.00 45.41 190 ASN A C 1
ATOM 1567 O O . ASN A 1 190 ? -30.267 0.621 20.010 1.00 45.41 190 ASN A O 1
ATOM 1571 N N . TYR A 1 191 ? -30.381 -1.570 20.497 1.00 49.94 191 TYR A N 1
ATOM 1572 C CA . TYR A 1 191 ? -29.816 -2.058 19.241 1.00 49.94 191 TYR A CA 1
ATOM 1573 C C . TYR A 1 191 ? -30.738 -1.653 18.081 1.00 49.94 191 TYR A C 1
ATOM 1575 O O . TYR A 1 191 ? -31.726 -2.321 17.780 1.00 49.94 191 TYR A O 1
ATOM 1583 N N . VAL A 1 192 ? -30.422 -0.540 17.422 1.00 49.59 192 VAL A N 1
ATOM 1584 C CA . VAL A 1 192 ? -30.885 -0.299 16.059 1.00 49.59 192 VAL A CA 1
ATOM 1585 C C . VAL A 1 192 ? -30.013 -1.188 15.186 1.00 49.59 192 VAL A C 1
ATOM 1587 O O . VAL A 1 192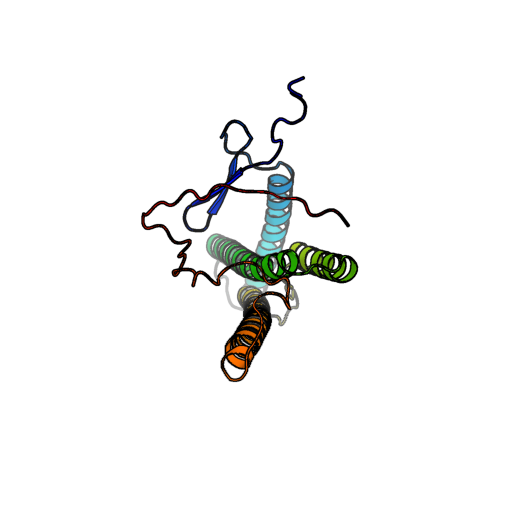 ? -28.813 -0.942 15.060 1.00 49.59 192 VAL A O 1
ATOM 1590 N N . ALA A 1 193 ? -30.597 -2.244 14.618 1.00 42.56 193 ALA A N 1
ATOM 1591 C CA . ALA A 1 193 ? -29.946 -3.012 13.568 1.00 42.56 193 ALA A CA 1
ATOM 1592 C C . ALA A 1 193 ? -29.495 -2.021 12.488 1.00 42.56 193 ALA A C 1
ATOM 1594 O O . ALA A 1 193 ? -30.327 -1.399 11.826 1.00 42.56 193 ALA A O 1
ATOM 1595 N N . LYS A 1 194 ? -28.185 -1.793 12.354 1.00 52.25 194 LYS A N 1
ATOM 1596 C CA . LYS A 1 194 ? -27.699 -0.897 11.310 1.00 52.25 194 LYS A CA 1
ATOM 1597 C C . LYS A 1 194 ? -27.937 -1.583 9.968 1.00 52.25 194 LYS A C 1
ATOM 1599 O O . LYS A 1 194 ? -27.397 -2.654 9.704 1.00 52.25 194 LYS A O 1
ATOM 1604 N N . HIS A 1 195 ? -28.771 -0.943 9.152 1.00 47.94 195 HIS A N 1
ATOM 1605 C CA . HIS A 1 195 ? -28.848 -1.141 7.711 1.00 47.94 195 HIS A CA 1
ATOM 1606 C C . HIS A 1 195 ? -27.436 -1.243 7.114 1.00 47.94 195 HIS A C 1
ATOM 1608 O O . HIS A 1 195 ? -26.521 -0.574 7.593 1.00 47.94 195 HIS A O 1
ATOM 1614 N N . LEU A 1 196 ? -27.276 -2.062 6.070 1.00 36.59 196 LEU A N 1
ATOM 1615 C CA . LEU A 1 196 ? -26.062 -2.142 5.253 1.00 36.59 196 LEU A CA 1
ATOM 1616 C C . LEU A 1 196 ? -25.651 -0.733 4.800 1.00 36.59 196 LEU A C 1
ATOM 1618 O O . LEU A 1 196 ? -26.200 -0.196 3.841 1.00 36.59 196 LEU A O 1
ATOM 1622 N N . VAL A 1 197 ? -24.691 -0.125 5.494 1.00 37.47 197 VAL A N 1
ATOM 1623 C CA . VAL A 1 197 ? -24.030 1.088 5.020 1.00 37.47 197 VAL A CA 1
ATOM 1624 C C . VAL A 1 197 ? -22.954 0.630 4.048 1.00 37.47 197 VAL A C 1
ATOM 1626 O O . VAL A 1 197 ? -21.841 0.287 4.435 1.00 37.47 197 VAL A O 1
ATOM 1629 N N . SER A 1 198 ? -23.322 0.580 2.771 1.00 38.47 198 SER A N 1
ATOM 1630 C CA . SER A 1 198 ? -22.353 0.635 1.684 1.00 38.47 198 SER A CA 1
ATOM 1631 C C . SER A 1 198 ? -21.746 2.036 1.687 1.00 38.47 198 SER A C 1
ATOM 1633 O O . SER A 1 198 ? -22.453 3.012 1.444 1.00 38.47 198 SER A O 1
ATOM 1635 N N . LEU A 1 199 ? -20.443 2.143 1.943 1.00 44.62 199 LEU A N 1
ATOM 1636 C CA . LEU A 1 199 ? -19.673 3.358 1.646 1.00 44.62 199 LEU A CA 1
ATOM 1637 C C . LEU A 1 199 ? -19.343 3.474 0.141 1.00 44.62 199 LEU A C 1
ATOM 1639 O O . LEU A 1 199 ? -18.634 4.384 -0.267 1.00 44.62 199 LEU A O 1
ATOM 1643 N N . GLY A 1 200 ? -19.883 2.583 -0.699 1.00 35.59 200 GLY A N 1
ATOM 1644 C CA . GLY A 1 200 ? -19.921 2.733 -2.153 1.00 35.59 200 GLY A CA 1
ATOM 1645 C C . GLY A 1 200 ? -21.183 3.485 -2.574 1.00 35.59 200 GLY A C 1
ATOM 1646 O O . GLY A 1 200 ? -22.294 3.035 -2.281 1.00 35.59 200 GLY A O 1
ATOM 1647 N N . GLY A 1 201 ? -20.984 4.634 -3.223 1.00 44.25 201 GLY A N 1
ATOM 1648 C CA . GLY A 1 201 ? -21.981 5.659 -3.523 1.00 44.25 201 GLY A CA 1
ATOM 1649 C C . GLY A 1 201 ? -23.294 5.161 -4.130 1.00 44.25 201 GLY A C 1
ATOM 1650 O O . GLY A 1 201 ? -23.328 4.438 -5.122 1.00 44.25 201 GLY A O 1
ATOM 1651 N N . GLY A 1 202 ? -24.398 5.624 -3.543 1.00 33.94 202 GLY A N 1
ATOM 1652 C CA . GLY A 1 202 ? -25.740 5.338 -4.035 1.00 33.94 202 GLY A CA 1
ATOM 1653 C C . GLY A 1 202 ? -26.852 5.845 -3.120 1.00 33.94 202 GLY A C 1
ATOM 1654 O O . GLY A 1 202 ? -27.677 5.059 -2.689 1.00 33.94 202 GLY A O 1
ATOM 1655 N N . ARG A 1 203 ? -26.856 7.152 -2.818 1.00 40.50 203 ARG A N 1
ATOM 1656 C CA . ARG A 1 203 ? -28.023 7.975 -2.422 1.00 40.50 203 ARG A CA 1
ATOM 1657 C C . ARG A 1 203 ? -29.018 7.358 -1.401 1.00 40.50 203 ARG A C 1
ATOM 1659 O O . ARG A 1 203 ? -29.968 6.697 -1.798 1.00 40.50 203 ARG A O 1
ATOM 1666 N N . GLN A 1 204 ? -28.914 7.741 -0.120 1.00 28.64 204 GLN A N 1
ATOM 1667 C CA . GLN A 1 204 ? -29.976 8.418 0.662 1.00 28.64 204 GLN A CA 1
ATOM 1668 C C . GLN A 1 204 ? -29.491 8.826 2.074 1.00 28.64 204 GLN A C 1
ATOM 1670 O O . GLN A 1 204 ? -28.653 8.182 2.691 1.00 28.64 204 GLN A O 1
ATOM 1675 N N . VAL A 1 205 ? -30.021 9.968 2.511 1.00 39.62 205 VAL A N 1
ATOM 1676 C CA . VAL A 1 205 ? -29.744 10.802 3.698 1.00 39.62 205 VAL A CA 1
ATOM 1677 C C . VAL A 1 205 ? -30.178 10.136 5.010 1.00 39.62 205 VAL A C 1
ATOM 1679 O O . VAL A 1 205 ? -31.249 9.553 4.990 1.00 39.62 205 VAL A O 1
ATOM 1682 N N . VAL A 1 206 ? -29.471 10.353 6.138 1.00 32.31 206 VAL A N 1
ATOM 1683 C CA . VAL A 1 206 ? -30.052 10.791 7.440 1.00 32.31 206 VAL A CA 1
ATOM 1684 C C . VAL A 1 206 ? -28.964 11.472 8.290 1.00 32.31 206 VAL A C 1
ATOM 1686 O O . VAL A 1 206 ? -27.987 10.847 8.692 1.00 32.31 206 VAL A O 1
ATOM 1689 N N . VAL A 1 207 ? -29.168 12.754 8.599 1.00 39.16 207 VAL A N 1
ATOM 1690 C CA . VAL A 1 207 ? -28.474 13.481 9.672 1.00 39.16 207 VAL A CA 1
ATOM 1691 C C . VAL A 1 207 ? -29.015 12.970 11.008 1.00 39.16 207 VAL A C 1
ATOM 1693 O O . VAL A 1 207 ? -30.212 13.099 11.260 1.00 39.16 207 VAL A O 1
ATOM 1696 N N . LEU A 1 208 ? -28.165 12.408 11.870 1.00 29.30 208 LEU A N 1
ATOM 1697 C CA . LEU A 1 208 ? -28.502 12.206 13.281 1.00 29.30 208 LEU A CA 1
ATOM 1698 C C . LEU A 1 208 ? -27.696 13.194 14.139 1.00 29.30 208 LEU A C 1
ATOM 1700 O O . LEU A 1 208 ? -26.493 13.339 13.919 1.00 29.30 208 LEU A O 1
ATOM 1704 N N . PRO A 1 209 ? -28.338 13.889 15.095 1.00 29.28 209 PRO A N 1
ATOM 1705 C CA . PRO A 1 209 ? -27.677 14.875 15.934 1.00 29.28 209 PRO A CA 1
ATOM 1706 C C . PRO A 1 209 ? -26.699 14.178 16.885 1.00 29.28 209 PRO A C 1
ATOM 1708 O O . PRO A 1 209 ? -27.073 13.298 17.661 1.00 29.28 209 PRO A O 1
ATOM 1711 N N . MET A 1 210 ? -25.439 14.600 16.825 1.00 28.38 210 MET A N 1
ATOM 1712 C CA . MET A 1 210 ? -24.396 14.243 17.781 1.00 28.38 210 MET A CA 1
ATOM 1713 C C . MET A 1 210 ? -24.733 14.830 19.161 1.00 28.38 210 MET A C 1
ATOM 1715 O O . MET A 1 210 ? -24.361 15.957 19.477 1.00 28.38 210 MET A O 1
ATOM 1719 N N . ASN A 1 211 ? -25.438 14.070 19.999 1.00 29.33 211 ASN A N 1
ATOM 1720 C CA . ASN A 1 211 ? -25.526 14.356 21.429 1.00 29.33 211 ASN A CA 1
ATOM 1721 C C . ASN A 1 211 ? -24.311 13.746 22.135 1.00 29.33 211 ASN A C 1
ATOM 1723 O O . ASN A 1 211 ? -24.357 12.620 22.629 1.00 29.33 211 ASN A O 1
ATOM 1727 N N . TYR A 1 212 ? -23.223 14.512 22.200 1.00 34.97 212 TYR A N 1
ATOM 1728 C CA . TYR A 1 212 ? -22.133 14.248 23.131 1.00 34.97 212 TYR A CA 1
ATOM 1729 C C . TYR A 1 212 ? -22.626 14.531 24.555 1.00 34.97 212 TYR A C 1
ATOM 1731 O O . TYR A 1 212 ? -22.834 15.682 24.937 1.00 34.97 212 TYR A O 1
ATOM 1739 N N . ARG A 1 213 ? -22.802 13.488 25.367 1.00 29.28 213 ARG A N 1
ATOM 1740 C CA . ARG A 1 213 ? -22.741 13.625 26.825 1.00 29.28 213 ARG A CA 1
ATOM 1741 C C . ARG A 1 213 ? -21.491 12.913 27.312 1.00 29.28 213 ARG A C 1
ATOM 1743 O O . ARG A 1 213 ? -21.448 11.690 27.373 1.00 29.28 213 ARG A O 1
ATOM 1750 N N . LEU A 1 214 ? -20.485 13.725 27.629 1.00 33.59 214 LEU A N 1
ATOM 1751 C CA . LEU A 1 214 ? -19.376 13.372 28.505 1.00 33.59 214 LEU A CA 1
ATOM 1752 C C . LEU A 1 214 ? -19.949 12.795 29.805 1.00 33.59 214 LEU A C 1
ATOM 1754 O O . LEU A 1 214 ? -20.699 13.477 30.503 1.00 33.59 214 LEU A O 1
ATOM 1758 N N . ILE A 1 215 ? -19.599 11.552 30.120 1.00 30.31 215 ILE A N 1
ATOM 1759 C CA . ILE A 1 215 ? -19.651 11.047 31.490 1.00 30.31 215 ILE A CA 1
ATOM 1760 C C . ILE A 1 215 ? -18.203 11.024 31.958 1.00 30.31 215 ILE A C 1
ATOM 1762 O O . ILE A 1 215 ? -17.420 10.156 31.583 1.00 30.31 215 ILE A O 1
ATOM 1766 N N . THR A 1 216 ? -17.860 12.060 32.711 1.00 30.55 216 THR A N 1
ATOM 1767 C CA . THR A 1 216 ? -16.679 12.128 33.562 1.00 30.55 216 THR A CA 1
ATOM 1768 C C . THR A 1 216 ? -16.793 11.038 34.630 1.00 30.55 216 THR A C 1
ATOM 1770 O O . THR A 1 216 ? -17.857 10.904 35.241 1.00 30.55 216 THR A O 1
ATOM 1773 N N . VAL A 1 217 ? -15.716 10.286 34.854 1.00 35.09 217 VAL A N 1
ATOM 1774 C CA . VAL A 1 217 ? -15.457 9.599 36.129 1.00 35.09 217 VAL A CA 1
ATOM 1775 C C . VAL A 1 217 ? -14.374 10.387 36.843 1.00 35.09 217 VAL A C 1
ATOM 1777 O O . VAL A 1 217 ? -13.403 10.765 36.148 1.00 35.09 217 VAL A O 1
#

Solvent-accessible surface area (backbone atoms only — not comparable to full-atom values): 13597 Å² total; per-residue (Å²): 136,83,66,80,88,69,60,72,87,57,68,43,79,46,76,59,98,90,46,77,45,41,18,43,80,85,69,46,81,56,77,60,70,67,62,52,50,56,48,51,58,48,49,57,51,51,52,54,49,44,51,51,52,52,51,53,49,49,58,58,28,64,77,75,54,86,65,86,77,65,61,66,58,52,49,49,51,50,53,53,47,51,52,54,43,52,52,48,49,52,59,34,46,52,57,52,54,54,52,44,72,69,50,84,52,69,69,60,36,51,54,45,51,49,53,51,48,54,56,72,69,59,72,86,74,74,70,85,52,96,83,50,72,66,68,68,56,43,51,48,54,53,41,52,52,44,52,52,51,34,53,51,52,50,54,52,52,53,49,52,54,49,50,54,51,50,51,52,53,48,62,64,56,66,47,76,82,57,95,59,67,96,75,83,64,98,64,81,84,72,91,70,81,75,70,89,77,68,92,65,90,78,88,86,89,83,92,75,85,84,78,83,75,87,78,85,129

Radius of gyration: 25.69 Å; Cα contacts (8 Å, |Δi|>4): 104; chains: 1; bounding box: 66×51×66 Å

Secondary structure (DSSP, 8-state):
---GGGS--PPEEEEETTEEEEE-TTS-B---HHHHHHHHHHHHHHHHHHHHHHHHHHHHHHHH--PPP-HHHHHHHHHHHHHHHHHHHHHHHHHHHHHHHH---HHHHHHHHHHHHHHHH--------TTPPPHHHHHHHHHHHHHHHHHHHHHHHHHHHHHHHHHHHHHHHTTTTTT--TTSS-PPS----------SS----------------

Organism: Oncorhynchus mykiss (NCBI:txid8022)

InterPro domains:
  IPR040401 Coiled-coil domain-containing protein 162 [PTHR33331] (1-200)

Nearest PDB structures (foldseek):
  6b9e-assembly2_B  TM=3.569E-01  e=4.511E+00  Homo sapiens
  6b9d-assembly2_B  TM=3.703E-01  e=7.523E+00  Homo sapiens
  8j07-assembly1_t0  TM=2.834E-01  e=6.344E+00  Homo sapiens

Foldseek 3Di:
DPDPVPPPQDWDWDDDPHDIFTAGSVRDTDDDPVVVVVVVVVVVVLVVVLVLVLVLVQVVCVVVDDDHDDSVVSSVLSVVLVVLLVSLLVLLLVLLVVVLVPDDDPVVNVVSVVVSVVSVPDDQDADSDNPDDDRSVSSVVSSVVSNVNSVVSVVVVVVVVVVVVVVVVCVVVVCPPDPDDPPDDPDDDDDPPDDPPDPPDDDDDDDDDPPDDDDDD